Protein AF-A0A0F8VYV9-F1 (afdb_monomer_lite)

pLDDT: mean 81.42, std 19.38, range [35.19, 98.44]

Secondary structure (DSSP, 8-state):
---SSTT-EEEEEEEEEETTEEEEEEEEEEES--HHHHHHHHHHTTPPPS-EEE-GGGGSBPTTSSS-BHHHHHHHH-SS-EEEPP---HHHHHHHHHHHGGGEEE-GGGHHHHHHHHH--EEE-TTT--SSS--EEEEEP-STTHHHHHHHHHHHHHTTT-EETTEE-S-TT--------TTTS-TTTTT---

Foldseek 3Di:
DCDLDLFDKAKDWDWDDAPLAIEGDAIDMDGRDALLVVLVVVVVVVDDDQEAEDEQCQQPDDPPDPDDGNQNVNVVSDPHHYHYFDDDDPVLLVVLLVVCPVRYDYDPNCVLLVVLVVPWAFAWPPVPDDPVRTDTDPDTDDDPSPNSSSNSSSVSRCLQQDDHLNDRPHDPPDDDPPPPVCPPDDPCVVNPDD

Organism: NCBI:txid412755

Structure (mmCIF, N/CA/C/O backbone):
data_AF-A0A0F8VYV9-F1
#
_entry.id   AF-A0A0F8VYV9-F1
#
loop_
_atom_site.group_PDB
_atom_site.id
_atom_site.type_symbol
_atom_site.label_atom_id
_atom_site.label_alt_id
_atom_site.label_comp_id
_atom_site.label_asym_id
_atom_site.label_entity_id
_atom_site.label_seq_id
_atom_site.pdbx_PDB_ins_code
_atom_site.Cartn_x
_atom_site.Cartn_y
_atom_site.Cartn_z
_atom_site.occupancy
_atom_site.B_iso_or_equiv
_atom_site.auth_seq_id
_atom_site.auth_comp_id
_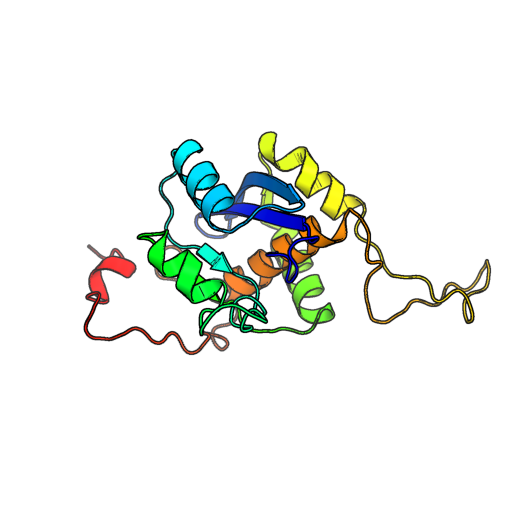atom_site.auth_asym_id
_atom_site.auth_atom_id
_atom_site.pdbx_PDB_model_num
ATOM 1 N N . ASP A 1 1 ? 1.125 4.429 -0.252 1.00 57.38 1 ASP A N 1
ATOM 2 C CA . ASP A 1 1 ? 2.248 5.147 -0.863 1.00 57.38 1 ASP A CA 1
ATOM 3 C C . ASP A 1 1 ? 1.913 6.621 -0.813 1.00 57.38 1 ASP A C 1
ATOM 5 O O . ASP A 1 1 ? 0.844 6.997 -1.278 1.00 57.38 1 ASP A O 1
ATOM 9 N N . LEU A 1 2 ? 2.726 7.412 -0.126 1.00 53.38 2 LEU A N 1
ATOM 10 C CA . LEU A 1 2 ? 2.548 8.856 -0.016 1.00 53.38 2 LEU A CA 1
ATOM 11 C C . LEU A 1 2 ? 3.598 9.447 -0.939 1.00 53.38 2 LEU A C 1
ATOM 13 O O . LEU A 1 2 ? 4.779 9.401 -0.622 1.00 53.38 2 LEU A O 1
ATOM 17 N N . GLY A 1 3 ? 3.170 9.995 -2.067 1.00 44.75 3 GLY A N 1
ATOM 18 C CA . GLY A 1 3 ? 4.083 10.640 -2.995 1.00 44.75 3 GLY A CA 1
ATOM 19 C C . GLY A 1 3 ? 4.988 11.672 -2.304 1.00 44.75 3 GLY A C 1
ATOM 20 O O . GLY A 1 3 ? 4.532 12.438 -1.451 1.00 44.75 3 GLY A O 1
ATOM 21 N N . ILE A 1 4 ? 6.274 11.714 -2.661 1.00 46.06 4 ILE A N 1
ATOM 22 C CA . ILE A 1 4 ? 7.289 12.566 -2.011 1.00 46.06 4 ILE A CA 1
ATOM 23 C C . ILE A 1 4 ? 7.124 14.036 -2.428 1.00 46.06 4 ILE A C 1
ATOM 25 O O . ILE A 1 4 ? 7.385 14.951 -1.637 1.00 46.06 4 ILE A O 1
ATOM 29 N N . ARG A 1 5 ? 6.638 14.300 -3.643 1.00 37.38 5 ARG A N 1
ATOM 30 C CA . ARG A 1 5 ? 6.534 15.630 -4.266 1.00 37.38 5 ARG A CA 1
ATOM 31 C C . ARG A 1 5 ? 5.085 16.098 -4.376 1.00 37.38 5 ARG A C 1
ATOM 33 O O . ARG A 1 5 ? 4.151 15.307 -4.317 1.00 37.38 5 ARG A O 1
ATOM 40 N N . ALA A 1 6 ? 4.895 17.405 -4.554 1.00 39.69 6 ALA A N 1
ATOM 41 C CA . ALA A 1 6 ? 3.579 18.009 -4.789 1.00 39.69 6 ALA A CA 1
ATOM 42 C C . ALA A 1 6 ? 2.937 17.576 -6.125 1.00 39.69 6 ALA A C 1
ATOM 44 O O . ALA A 1 6 ? 1.784 17.884 -6.371 1.00 39.69 6 ALA A O 1
ATOM 45 N N . SER A 1 7 ? 3.676 16.871 -6.987 1.00 46.16 7 SER A N 1
ATOM 46 C CA . SER A 1 7 ? 3.206 16.273 -8.242 1.00 46.16 7 SER A CA 1
ATOM 47 C C . SER A 1 7 ? 2.916 14.776 -8.139 1.00 46.16 7 SER A C 1
ATOM 49 O O . SER A 1 7 ? 2.533 14.166 -9.134 1.00 46.16 7 SER A O 1
ATOM 51 N N . ASP A 1 8 ? 3.171 14.164 -6.985 1.00 70.56 8 ASP A N 1
ATOM 52 C CA . ASP A 1 8 ? 3.161 12.713 -6.871 1.00 70.56 8 ASP A CA 1
ATOM 53 C C . ASP A 1 8 ? 1.767 12.209 -6.491 1.00 70.56 8 ASP A C 1
ATOM 55 O O . ASP A 1 8 ? 0.956 12.897 -5.862 1.00 70.56 8 ASP A O 1
ATOM 59 N N . THR A 1 9 ? 1.487 10.984 -6.917 1.00 83.31 9 THR A N 1
ATOM 60 C CA . THR A 1 9 ? 0.234 10.303 -6.614 1.00 83.31 9 THR A CA 1
ATOM 61 C C . THR A 1 9 ? 0.326 9.678 -5.226 1.00 83.31 9 THR A C 1
ATOM 63 O O . THR A 1 9 ? 1.367 9.158 -4.833 1.00 83.31 9 THR A O 1
ATOM 66 N N . THR A 1 10 ? -0.752 9.756 -4.454 1.00 89.94 10 THR A N 1
ATOM 67 C CA . THR A 1 10 ? -0.868 9.089 -3.156 1.00 89.94 10 THR A CA 1
ATOM 68 C C . THR A 1 10 ? -1.927 8.011 -3.248 1.00 89.94 10 THR A C 1
ATOM 70 O O . THR A 1 10 ? -3.074 8.309 -3.574 1.00 89.94 10 THR A O 1
ATOM 73 N N . ALA A 1 11 ? -1.547 6.783 -2.906 1.00 93.69 11 ALA A N 1
ATOM 74 C CA . ALA A 1 11 ? -2.425 5.622 -2.869 1.00 93.69 11 ALA A CA 1
ATOM 75 C C . ALA A 1 11 ? -2.594 5.114 -1.429 1.00 93.69 11 ALA A C 1
ATOM 77 O O . ALA A 1 11 ? -1.614 4.889 -0.706 1.00 93.69 11 ALA A O 1
ATOM 78 N N . ILE A 1 12 ? -3.846 4.912 -1.023 1.00 96.38 12 ILE A N 1
ATOM 79 C CA . ILE A 1 12 ? -4.268 4.502 0.317 1.00 96.38 12 ILE A CA 1
ATOM 80 C C . ILE A 1 12 ? -5.128 3.245 0.196 1.00 96.38 12 ILE A C 1
ATOM 82 O O . ILE A 1 12 ? -6.181 3.249 -0.441 1.00 96.38 12 ILE A O 1
ATOM 86 N N . TRP A 1 13 ? -4.691 2.182 0.867 1.00 98.00 13 TRP A N 1
ATOM 87 C CA . TRP A 1 13 ? -5.470 0.966 1.066 1.00 98.00 13 TRP A CA 1
ATOM 88 C C . TRP A 1 13 ? -6.103 0.969 2.452 1.00 98.00 13 TRP A C 1
ATOM 90 O O . TRP A 1 13 ? -5.435 1.261 3.444 1.00 98.00 13 TRP A O 1
ATOM 100 N N . PHE A 1 14 ? -7.378 0.602 2.521 1.00 97.94 14 PHE A N 1
ATOM 101 C CA . PHE A 1 14 ? -8.113 0.457 3.771 1.00 97.94 14 PHE A CA 1
ATOM 102 C C . PHE A 1 14 ? -8.207 -1.026 4.099 1.00 97.94 14 PHE A C 1
ATOM 104 O O . PHE A 1 14 ? -8.730 -1.804 3.300 1.00 97.94 14 PHE A O 1
ATOM 111 N N . VAL A 1 15 ? -7.672 -1.423 5.250 1.00 96.62 15 VAL A N 1
ATOM 112 C CA . VAL A 1 15 ? -7.422 -2.833 5.560 1.00 96.62 15 VAL A CA 1
ATOM 113 C C . VAL A 1 15 ? -7.950 -3.180 6.942 1.00 96.62 15 VAL A C 1
ATOM 115 O O . VAL A 1 15 ? -7.762 -2.422 7.890 1.00 96.62 15 VAL A O 1
ATOM 118 N N . GLN A 1 16 ? -8.570 -4.350 7.057 1.00 94.38 16 GLN A N 1
ATOM 119 C CA . GLN A 1 16 ? -8.893 -4.994 8.324 1.00 94.38 16 GLN A CA 1
ATOM 120 C C . GLN A 1 16 ? -8.143 -6.321 8.424 1.00 94.38 16 GLN A C 1
ATOM 122 O O . GLN A 1 16 ? -8.185 -7.140 7.504 1.00 94.38 16 GLN A O 1
ATOM 127 N N . PHE A 1 17 ? -7.482 -6.543 9.556 1.00 91.94 17 PHE A N 1
ATOM 128 C CA . PHE A 1 17 ? -6.841 -7.812 9.883 1.00 91.94 17 PHE A CA 1
ATOM 129 C C . PHE A 1 17 ? -7.754 -8.592 10.833 1.00 91.94 17 PHE A C 1
ATOM 131 O O . PHE A 1 17 ? -8.094 -8.095 11.905 1.00 91.94 17 PHE A O 1
ATOM 138 N N . ILE A 1 18 ? -8.202 -9.782 10.424 1.00 89.12 18 ILE A N 1
ATOM 139 C CA . ILE A 1 18 ? -9.184 -10.591 11.165 1.00 89.12 18 ILE A CA 1
ATOM 140 C C . ILE A 1 18 ? -8.685 -12.033 11.236 1.00 89.12 18 ILE A C 1
ATOM 142 O O . ILE A 1 18 ? -8.756 -12.776 10.252 1.00 89.12 18 ILE A O 1
ATOM 146 N N . GLY A 1 19 ? -8.165 -12.440 12.397 1.00 85.38 19 GLY A N 1
ATOM 147 C CA . GLY A 1 19 ? -7.377 -13.671 12.500 1.00 85.38 19 GLY A CA 1
ATOM 148 C C . GLY A 1 19 ? -6.273 -13.672 11.435 1.00 85.38 19 GLY A C 1
ATOM 149 O O . GLY A 1 19 ? -5.579 -12.678 11.259 1.00 85.38 19 GLY A O 1
ATOM 150 N N . HIS A 1 20 ? -6.170 -14.745 10.650 1.00 83.25 20 HIS A N 1
ATOM 151 C CA . HIS A 1 20 ? -5.223 -14.824 9.527 1.00 83.25 20 HIS A CA 1
ATOM 152 C C . HIS A 1 20 ? -5.709 -14.174 8.216 1.00 83.25 20 HIS A C 1
ATOM 154 O O . HIS A 1 20 ? -5.001 -14.229 7.209 1.00 83.25 20 HIS A O 1
ATOM 160 N N . GLY A 1 21 ? -6.925 -13.622 8.187 1.00 90.19 21 GLY A N 1
ATOM 161 C CA . GLY A 1 21 ? -7.517 -13.002 7.003 1.00 90.19 21 GLY A CA 1
ATOM 162 C C . GLY A 1 21 ? -7.176 -11.518 6.883 1.00 90.19 21 GLY A C 1
ATOM 163 O O . GLY A 1 21 ? -7.144 -10.793 7.878 1.00 90.19 21 GLY A O 1
ATOM 164 N N . ILE A 1 22 ? -6.972 -11.058 5.647 1.00 94.81 22 ILE A N 1
A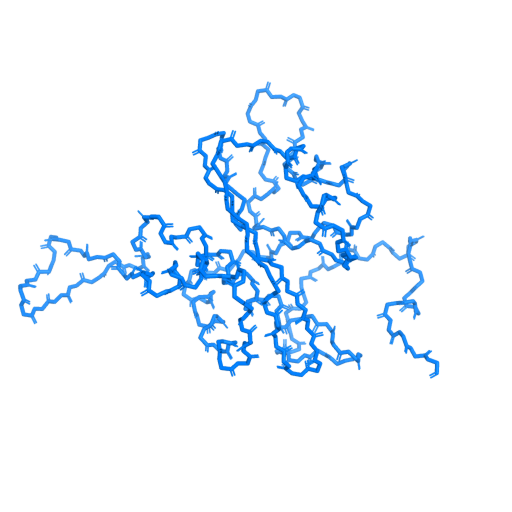TOM 165 C CA . ILE A 1 22 ? -6.712 -9.650 5.326 1.00 94.81 22 ILE A CA 1
ATOM 166 C C . ILE A 1 22 ? -7.857 -9.157 4.447 1.00 94.81 22 ILE A C 1
ATOM 168 O O . ILE A 1 22 ? -8.022 -9.604 3.316 1.00 94.81 22 ILE A O 1
ATOM 172 N N . HIS A 1 23 ? -8.693 -8.266 4.958 1.00 96.81 23 HIS A N 1
ATOM 173 C CA . HIS A 1 23 ? -9.834 -7.736 4.217 1.00 96.81 23 HIS A CA 1
ATOM 174 C C . HIS A 1 23 ? -9.498 -6.333 3.713 1.00 96.81 23 HIS A C 1
ATOM 176 O O . HIS A 1 23 ? -9.262 -5.424 4.507 1.00 96.81 23 HIS A O 1
ATOM 182 N N . LEU A 1 24 ? -9.468 -6.158 2.394 1.00 98.06 24 LEU A N 1
ATOM 183 C CA . LEU A 1 24 ? -9.246 -4.879 1.733 1.00 98.06 24 LEU A CA 1
ATOM 184 C C . LEU A 1 24 ? -10.619 -4.250 1.505 1.00 98.06 24 LEU A C 1
ATOM 186 O O . LEU A 1 24 ? -11.382 -4.694 0.648 1.00 98.06 24 LEU A O 1
ATOM 190 N N . VAL A 1 25 ? -10.939 -3.254 2.323 1.00 98.19 25 VAL A N 1
ATOM 191 C CA . VAL A 1 25 ? -12.280 -2.667 2.441 1.00 98.19 25 VAL A CA 1
ATOM 192 C C . VAL A 1 25 ? -12.515 -1.579 1.399 1.00 98.19 25 VAL A C 1
ATOM 194 O O . VAL A 1 25 ? -13.633 -1.386 0.929 1.00 98.19 25 VAL A O 1
ATOM 197 N N . ASP A 1 26 ? -11.470 -0.830 1.061 1.00 98.38 26 ASP A N 1
ATOM 198 C CA . ASP A 1 26 ? -11.567 0.340 0.194 1.00 98.38 26 ASP A CA 1
ATOM 199 C C . ASP A 1 26 ? -10.184 0.671 -0.388 1.00 98.38 26 ASP A C 1
ATOM 201 O O . ASP A 1 26 ? -9.146 0.219 0.117 1.00 98.38 26 ASP A O 1
ATOM 205 N N . TYR A 1 27 ? -10.174 1.462 -1.454 1.00 98.06 27 TYR A N 1
ATOM 206 C CA . TYR A 1 27 ? -8.971 1.981 -2.093 1.00 98.06 27 TYR A CA 1
ATOM 207 C C . TYR A 1 27 ? -9.212 3.429 -2.502 1.00 98.06 27 TYR A C 1
ATOM 209 O O . TYR A 1 27 ? -10.238 3.761 -3.096 1.00 98.06 27 TYR A O 1
ATOM 217 N N . TYR A 1 28 ? -8.248 4.291 -2.207 1.00 97.00 28 TYR A N 1
ATOM 218 C CA . TYR A 1 28 ? -8.277 5.678 -2.637 1.00 97.00 28 TYR A CA 1
ATOM 219 C C . TYR A 1 28 ? -6.939 6.068 -3.242 1.00 97.00 28 TYR A C 1
ATOM 221 O O . TYR A 1 28 ? -5.893 5.817 -2.651 1.00 97.00 28 TYR A O 1
ATOM 229 N N . GLU A 1 29 ? -6.983 6.734 -4.387 1.00 94.19 29 GLU A N 1
ATOM 230 C CA . GLU A 1 29 ? -5.804 7.274 -5.041 1.00 94.19 29 GLU A CA 1
ATOM 231 C C . GLU A 1 29 ? -6.122 8.646 -5.618 1.00 94.19 29 GLU A C 1
ATOM 233 O O . GLU A 1 29 ? -7.181 8.839 -6.221 1.00 94.19 29 GLU A O 1
ATOM 238 N N . ASN A 1 30 ? -5.222 9.602 -5.405 1.00 92.50 30 ASN A N 1
ATOM 239 C CA . ASN A 1 30 ? -5.316 10.914 -6.032 1.00 92.50 30 ASN A CA 1
ATOM 240 C C . ASN A 1 30 ? -3.929 11.532 -6.230 1.00 92.50 30 ASN A C 1
ATOM 242 O O . ASN A 1 30 ? -2.963 11.151 -5.567 1.00 92.50 30 ASN A O 1
ATOM 246 N N . TYR A 1 31 ? -3.839 12.490 -7.146 1.00 89.94 31 TYR A N 1
ATOM 247 C CA . TYR A 1 31 ? -2.603 13.179 -7.506 1.00 89.94 31 TYR A CA 1
ATOM 248 C C . TYR A 1 31 ? -2.638 14.634 -7.031 1.00 89.94 31 TYR A C 1
ATOM 250 O O . TYR A 1 31 ? -3.683 15.277 -7.058 1.00 89.94 31 TYR A O 1
ATOM 258 N N . GLY A 1 32 ? -1.481 15.160 -6.625 1.00 84.19 32 GLY A N 1
ATOM 259 C CA . GLY A 1 32 ? -1.288 16.602 -6.450 1.00 84.19 32 GLY A CA 1
ATOM 260 C C . GLY A 1 32 ? -1.832 17.205 -5.153 1.00 84.19 32 GLY A C 1
ATOM 261 O O . GLY A 1 32 ? -1.653 18.395 -4.906 1.00 84.19 32 GLY A O 1
ATOM 262 N N . GLU A 1 33 ? -2.462 16.393 -4.308 1.00 87.69 33 GLU A N 1
ATOM 263 C CA . GLU A 1 33 ? -3.101 16.859 -3.078 1.00 87.69 33 GLU A CA 1
ATOM 264 C C . GLU A 1 33 ? -2.166 16.839 -1.858 1.00 87.69 33 GLU A C 1
ATOM 266 O O . GLU A 1 33 ? -1.252 16.016 -1.741 1.00 87.69 33 GLU A O 1
ATOM 271 N N . GLY A 1 34 ? -2.425 17.743 -0.909 1.00 85.25 34 GLY A N 1
ATOM 272 C CA . GLY A 1 34 ? -1.715 17.828 0.373 1.00 85.25 34 GLY A CA 1
ATOM 273 C C . GLY A 1 34 ? -2.306 16.939 1.479 1.00 85.25 34 GLY A C 1
ATOM 274 O O . GLY A 1 34 ? -3.403 16.402 1.360 1.00 85.25 34 GLY A O 1
ATOM 275 N N . MET A 1 35 ? -1.613 16.828 2.620 1.00 86.19 35 MET A N 1
ATOM 276 C CA . MET A 1 35 ? -2.052 15.985 3.755 1.00 86.19 35 MET A CA 1
ATOM 277 C C . MET A 1 35 ? -3.426 16.371 4.328 1.00 86.19 35 MET A C 1
ATOM 279 O O . MET A 1 35 ? -4.173 15.496 4.762 1.00 86.19 35 MET A O 1
ATOM 283 N N . ALA A 1 36 ? -3.791 17.658 4.293 1.00 88.69 36 ALA A N 1
ATOM 284 C CA . ALA A 1 36 ? -5.099 18.131 4.754 1.00 88.69 36 ALA A CA 1
ATOM 285 C C . ALA A 1 36 ? -6.261 17.534 3.940 1.00 88.69 36 ALA A C 1
ATOM 287 O O . ALA A 1 36 ? -7.268 17.132 4.522 1.00 88.69 36 ALA A O 1
ATOM 288 N N . HIS A 1 37 ? -6.091 17.407 2.619 1.00 92.00 37 HIS A N 1
ATOM 289 C CA . HIS A 1 37 ? -7.063 16.751 1.742 1.00 92.00 37 HIS A CA 1
ATOM 290 C C . HIS A 1 37 ? -7.257 15.285 2.134 1.00 92.00 37 HIS A C 1
ATOM 292 O O . HIS A 1 37 ? -8.385 14.847 2.353 1.00 92.00 37 HIS A O 1
ATOM 298 N N . TYR A 1 38 ? -6.163 14.532 2.298 1.00 91.69 38 TYR A N 1
ATOM 299 C CA . TYR A 1 38 ? -6.259 13.120 2.675 1.00 91.69 38 TYR A CA 1
ATOM 300 C C . TYR A 1 38 ? -6.857 12.936 4.075 1.00 91.69 38 TYR A C 1
ATOM 302 O O . TYR A 1 38 ? -7.661 12.027 4.258 1.00 91.69 38 TYR A O 1
ATOM 310 N N . SER A 1 39 ? -6.542 13.806 5.044 1.00 92.50 39 SER A N 1
ATOM 311 C CA . SER A 1 39 ? -7.181 13.767 6.369 1.00 92.50 39 SER A CA 1
ATOM 312 C C . SER A 1 39 ? -8.694 14.011 6.276 1.00 92.50 39 SER A C 1
ATOM 314 O O . SER A 1 39 ? -9.482 13.215 6.786 1.00 92.50 39 SER A O 1
ATOM 316 N N . ALA A 1 40 ? -9.123 15.038 5.534 1.00 94.56 40 ALA A N 1
ATOM 317 C CA . ALA A 1 40 ? -10.541 15.314 5.313 1.00 94.56 40 ALA A CA 1
ATOM 318 C C . ALA A 1 40 ? -11.261 14.151 4.607 1.00 94.56 40 ALA A C 1
ATOM 320 O O . ALA A 1 40 ? -12.355 13.767 5.020 1.00 94.56 40 ALA A O 1
ATOM 321 N N . MET A 1 41 ? -10.639 13.551 3.587 1.00 95.69 41 MET A N 1
ATOM 322 C CA . MET A 1 41 ? -11.173 12.377 2.890 1.00 95.69 41 MET A CA 1
ATOM 323 C C . MET A 1 41 ? -11.334 11.184 3.839 1.00 95.69 41 MET A C 1
ATOM 325 O O . MET A 1 41 ? -12.387 10.549 3.854 1.00 95.69 41 MET A O 1
ATOM 329 N N . LEU A 1 42 ? -10.331 10.907 4.677 1.00 95.06 42 LEU A N 1
ATOM 330 C CA . LEU A 1 42 ? -10.395 9.818 5.653 1.00 95.06 42 LEU A CA 1
ATOM 331 C C . LEU A 1 42 ? -11.524 10.032 6.674 1.00 95.06 42 LEU A C 1
ATOM 333 O O . LEU A 1 42 ? -12.211 9.066 7.011 1.00 95.06 42 LEU A O 1
ATOM 337 N N . ASN A 1 43 ? -11.767 11.273 7.104 1.00 94.75 43 ASN A N 1
ATOM 338 C CA . ASN A 1 43 ? -12.897 11.614 7.975 1.00 94.75 43 ASN A CA 1
ATOM 339 C C . ASN A 1 43 ? -14.246 11.397 7.271 1.00 94.75 43 ASN A C 1
ATOM 341 O O . ASN A 1 43 ? -15.169 10.835 7.857 1.00 94.75 43 ASN A O 1
ATOM 345 N N . GLN A 1 44 ? -14.359 11.779 5.995 1.00 96.75 44 GLN A N 1
ATOM 346 C CA . GLN A 1 44 ? -15.587 11.602 5.207 1.00 96.75 44 GLN A CA 1
ATOM 347 C C . GLN A 1 44 ? -15.964 10.132 4.984 1.00 96.75 44 GLN A C 1
ATOM 349 O O . GLN A 1 44 ? -17.143 9.827 4.821 1.00 96.75 44 GLN A O 1
ATOM 354 N N . LYS A 1 45 ? -14.992 9.211 4.985 1.00 94.88 45 LYS A N 1
ATOM 355 C CA . LYS A 1 45 ? -15.260 7.770 4.851 1.00 94.88 45 LYS A CA 1
ATOM 356 C C . LYS A 1 45 ? -16.027 7.186 6.045 1.00 94.88 45 LYS A C 1
ATOM 358 O O . LYS A 1 45 ? -16.673 6.156 5.879 1.00 94.88 45 LYS A O 1
ATOM 363 N N . GLY A 1 46 ? -15.963 7.816 7.222 1.00 92.50 46 GLY A N 1
ATOM 364 C CA . GLY A 1 46 ? -16.708 7.389 8.413 1.00 92.50 46 GLY A CA 1
ATOM 365 C C . GLY A 1 46 ? -16.252 6.058 9.023 1.00 92.50 46 GLY A C 1
ATOM 366 O O . GLY A 1 46 ? -16.998 5.455 9.790 1.00 92.50 46 GLY A O 1
ATOM 367 N N . TYR A 1 47 ? -15.053 5.576 8.682 1.00 95.81 47 TYR A N 1
ATOM 368 C CA . TYR A 1 47 ? -14.468 4.391 9.308 1.00 95.81 47 TYR A CA 1
ATOM 369 C C . TYR A 1 47 ? -13.812 4.744 10.648 1.00 95.81 47 TYR A C 1
ATOM 371 O O . TYR A 1 47 ? -13.269 5.835 10.815 1.00 95.81 47 TYR A O 1
ATOM 379 N N . THR A 1 48 ? -13.798 3.790 11.579 1.00 95.06 48 THR A N 1
ATOM 380 C CA . THR A 1 48 ? -12.948 3.852 12.774 1.00 95.06 48 THR A CA 1
ATOM 381 C C . THR A 1 48 ? -11.575 3.289 12.429 1.00 95.06 48 THR A C 1
ATOM 383 O O . THR A 1 48 ? -11.464 2.128 12.028 1.00 95.06 48 THR A O 1
ATOM 386 N N . TYR A 1 49 ? -10.532 4.105 12.560 1.00 94.56 49 TYR A N 1
ATOM 387 C CA . TYR A 1 49 ? -9.164 3.706 12.241 1.00 94.56 49 TYR A CA 1
ATOM 388 C C . TYR A 1 49 ? -8.418 3.287 13.508 1.00 94.56 49 TYR A C 1
ATOM 390 O O . TYR A 1 49 ? -8.527 3.940 14.538 1.00 94.56 49 TYR A O 1
ATOM 398 N N . GLY A 1 50 ? -7.649 2.199 13.423 1.00 91.31 50 GLY A N 1
ATOM 399 C CA . GLY A 1 50 ? -6.736 1.798 14.499 1.00 91.31 50 GLY A CA 1
ATOM 400 C C . GLY A 1 50 ? -5.371 2.481 14.398 1.00 91.31 50 GLY A C 1
ATOM 401 O O . GLY A 1 50 ? -4.807 2.887 15.404 1.00 91.31 50 GLY A O 1
ATOM 402 N N . ALA A 1 5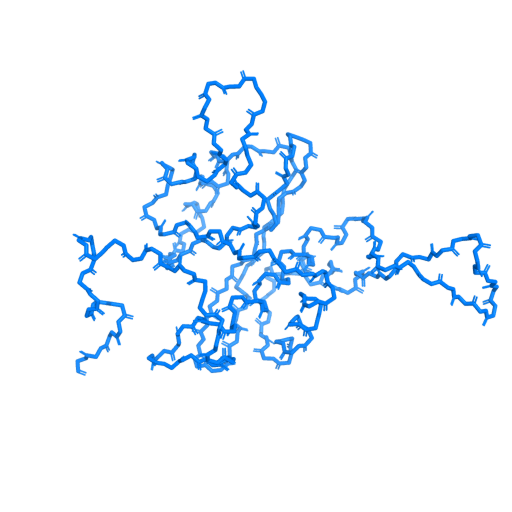1 ? -4.839 2.616 13.180 1.00 91.50 51 ALA A N 1
ATOM 403 C CA . ALA A 1 51 ? -3.575 3.290 12.894 1.00 91.50 51 ALA A CA 1
ATOM 404 C C . ALA A 1 51 ? -3.462 3.636 11.399 1.00 91.50 51 ALA A C 1
ATOM 406 O O . ALA A 1 51 ? -4.146 3.054 10.550 1.00 91.50 51 ALA A O 1
ATOM 407 N N . HIS A 1 52 ? -2.538 4.536 11.071 1.00 92.81 52 HIS A N 1
ATOM 408 C CA . HIS A 1 52 ? -2.116 4.860 9.714 1.00 92.81 52 HIS A CA 1
ATOM 409 C C . HIS A 1 52 ? -0.669 4.433 9.495 1.00 92.81 52 HIS A C 1
ATOM 411 O O . HIS A 1 52 ? 0.253 5.033 10.045 1.00 92.81 52 HIS A O 1
ATOM 417 N N . TYR A 1 53 ? -0.472 3.423 8.650 1.00 92.19 53 TYR A N 1
ATOM 418 C CA . TYR A 1 53 ? 0.853 2.986 8.225 1.00 92.19 53 TYR A CA 1
ATOM 419 C C . TYR A 1 53 ? 1.301 3.794 7.007 1.00 92.19 53 TYR A C 1
ATOM 421 O O . TYR A 1 53 ? 0.670 3.764 5.948 1.00 92.19 53 TYR A O 1
ATOM 429 N N . LEU A 1 54 ? 2.380 4.548 7.179 1.00 90.50 54 LEU A N 1
ATOM 430 C CA . LEU A 1 54 ? 2.886 5.524 6.219 1.00 90.50 54 LEU A CA 1
ATOM 431 C C . LEU A 1 54 ? 4.175 4.979 5.584 1.00 90.50 54 LEU A C 1
ATOM 433 O O . LEU A 1 54 ? 4.908 4.238 6.237 1.00 90.50 54 LEU A O 1
ATOM 437 N N . PRO A 1 55 ? 4.482 5.299 4.320 1.00 87.62 55 PRO A N 1
ATOM 438 C CA . PRO A 1 55 ? 5.698 4.820 3.681 1.00 87.62 55 PRO A CA 1
ATOM 439 C C . PRO A 1 55 ? 6.956 5.411 4.353 1.00 87.62 55 PRO A C 1
ATOM 441 O O . PRO A 1 55 ? 6.880 6.458 5.004 1.00 87.62 55 PRO A O 1
ATOM 444 N N . PRO A 1 56 ? 8.133 4.786 4.182 1.00 80.31 56 PRO A N 1
ATOM 445 C CA . PRO A 1 56 ? 9.346 5.159 4.919 1.00 80.31 56 PRO A CA 1
ATOM 446 C C . PRO A 1 56 ? 9.860 6.582 4.644 1.00 80.31 56 PRO A C 1
ATOM 448 O O . PRO A 1 56 ? 10.613 7.154 5.429 1.00 80.31 56 PRO A O 1
ATOM 451 N N . ASP A 1 57 ? 9.523 7.153 3.494 1.00 78.38 57 ASP A N 1
ATOM 452 C CA . ASP A 1 57 ? 9.934 8.484 3.044 1.00 78.38 57 ASP A CA 1
ATOM 453 C C . ASP A 1 57 ? 9.106 9.626 3.657 1.00 78.38 57 ASP A C 1
ATOM 455 O O . ASP A 1 57 ? 9.514 10.784 3.544 1.00 78.38 57 ASP A O 1
ATOM 459 N N . VAL A 1 58 ? 8.023 9.325 4.385 1.00 74.75 58 VAL A N 1
ATOM 460 C CA . VAL A 1 58 ? 7.157 10.318 5.049 1.00 74.75 58 VAL A CA 1
ATOM 461 C C . VAL A 1 58 ? 7.910 11.216 6.044 1.00 74.75 58 VAL A C 1
ATOM 463 O O . VAL A 1 58 ? 7.535 12.366 6.281 1.00 74.75 58 VAL A O 1
ATOM 466 N N . SER A 1 59 ? 9.012 10.706 6.595 1.00 69.38 59 SER A N 1
ATOM 467 C CA . SER A 1 59 ? 9.880 11.414 7.539 1.00 69.38 59 SER A CA 1
ATOM 468 C C . SER A 1 59 ? 10.865 12.374 6.855 1.00 69.38 59 SER A C 1
ATOM 470 O O . SER A 1 59 ? 11.585 13.110 7.535 1.00 69.38 59 SER A O 1
ATOM 472 N N . THR A 1 60 ? 10.904 12.403 5.517 1.00 71.12 60 THR A N 1
ATOM 473 C CA . THR A 1 60 ? 11.763 13.310 4.744 1.00 71.12 60 THR A CA 1
ATOM 474 C C . THR A 1 60 ? 11.266 14.749 4.887 1.00 71.12 60 THR A C 1
ATOM 476 O O . THR A 1 60 ? 10.087 15.041 4.683 1.00 71.12 60 THR A O 1
ATOM 479 N N . ARG A 1 61 ? 12.169 15.669 5.246 1.00 64.88 61 ARG A N 1
ATOM 480 C CA . ARG A 1 61 ? 11.838 17.092 5.407 1.00 64.88 61 ARG A CA 1
ATOM 481 C C . ARG A 1 61 ? 11.440 17.714 4.068 1.00 64.88 61 ARG A C 1
ATOM 483 O O . ARG A 1 61 ? 12.105 17.484 3.057 1.00 64.88 61 ARG A O 1
ATOM 490 N N . MET A 1 62 ? 10.391 18.534 4.075 1.00 62.50 62 MET A N 1
ATOM 491 C CA . MET A 1 62 ? 10.004 19.321 2.904 1.00 62.50 62 MET A CA 1
ATOM 492 C C . MET A 1 62 ? 11.003 20.464 2.677 1.00 62.50 62 MET A C 1
ATOM 494 O O . MET A 1 62 ? 11.451 21.105 3.626 1.00 62.50 62 MET A O 1
ATOM 498 N N . GLN A 1 63 ? 11.361 20.735 1.420 1.00 55.25 63 GLN A N 1
ATOM 499 C CA . GLN A 1 63 ? 12.185 21.898 1.082 1.00 55.25 63 GLN A CA 1
ATOM 500 C C . GLN A 1 63 ? 11.333 23.178 1.127 1.00 55.25 63 GLN A C 1
ATOM 502 O O . GLN A 1 63 ? 10.283 23.233 0.494 1.00 55.25 63 GLN A O 1
ATOM 507 N N . GLY A 1 64 ? 11.799 24.211 1.838 1.00 55.16 64 GLY A N 1
ATOM 508 C CA . GLY A 1 64 ? 11.245 25.573 1.763 1.00 55.16 64 GLY A CA 1
ATOM 509 C C . GLY A 1 64 ? 10.133 25.941 2.756 1.00 55.16 64 GLY A C 1
ATOM 510 O O . GLY A 1 64 ? 9.717 27.094 2.767 1.00 55.16 64 GLY A O 1
ATOM 511 N N . VAL A 1 65 ? 9.684 25.022 3.613 1.00 54.50 65 VAL A N 1
ATOM 512 C CA . VAL A 1 65 ? 8.801 25.323 4.757 1.00 54.50 65 VAL A CA 1
ATOM 513 C C . VAL A 1 65 ? 9.611 25.100 6.029 1.00 54.50 65 VAL A C 1
ATOM 515 O O . VAL A 1 65 ? 10.342 24.112 6.107 1.00 54.50 65 VAL A O 1
ATOM 518 N N . GLU A 1 66 ? 9.527 26.006 7.006 1.00 45.69 66 GLU A N 1
ATOM 519 C CA . GLU A 1 66 ? 10.190 25.852 8.305 1.00 45.69 66 GLU A CA 1
ATOM 520 C C . GLU A 1 66 ? 9.804 24.505 8.952 1.00 45.69 66 GLU A C 1
ATOM 522 O O . GLU A 1 66 ? 8.752 24.343 9.559 1.00 45.69 66 GLU A O 1
ATOM 527 N N . ILE A 1 67 ? 10.689 23.519 8.789 1.00 55.16 67 ILE A N 1
ATOM 528 C CA . ILE A 1 67 ? 10.938 22.417 9.720 1.00 55.16 67 ILE A CA 1
ATOM 529 C C . ILE A 1 67 ? 9.689 21.564 10.046 1.00 55.16 67 ILE A C 1
ATOM 531 O O . ILE A 1 67 ? 9.352 21.354 11.206 1.00 55.16 67 ILE A O 1
ATOM 535 N N . SER A 1 68 ? 9.005 21.012 9.040 1.00 61.81 68 SER A N 1
ATOM 536 C CA . SER A 1 68 ? 8.099 19.867 9.262 1.00 61.81 68 SER A CA 1
ATOM 537 C C . SER A 1 68 ? 8.210 18.835 8.139 1.00 61.81 68 SER A C 1
ATOM 539 O O . SER A 1 68 ? 8.369 19.177 6.962 1.00 61.81 68 SER A O 1
ATOM 541 N N . ASN A 1 69 ? 8.206 17.552 8.503 1.00 75.94 69 ASN A N 1
ATOM 542 C CA . ASN A 1 69 ? 8.056 16.458 7.541 1.00 75.94 69 ASN A CA 1
ATOM 543 C C . ASN A 1 69 ? 6.564 16.079 7.405 1.00 75.94 69 ASN A C 1
ATOM 545 O O . ASN A 1 69 ? 5.706 16.573 8.143 1.00 75.94 69 ASN A O 1
ATOM 549 N N . ARG A 1 70 ? 6.223 15.214 6.439 1.00 80.19 70 ARG A N 1
ATOM 550 C CA . ARG A 1 70 ? 4.825 14.793 6.207 1.00 80.19 70 ARG A CA 1
ATOM 551 C C . ARG A 1 70 ? 4.239 14.064 7.421 1.00 80.19 70 ARG A C 1
ATOM 553 O O . ARG A 1 70 ? 3.035 14.154 7.651 1.00 80.19 70 ARG A O 1
ATOM 560 N N . LEU A 1 71 ? 5.081 13.387 8.202 1.00 84.25 71 LEU A N 1
ATOM 561 C CA . LEU A 1 71 ? 4.681 12.673 9.412 1.00 84.25 71 LEU A CA 1
ATOM 562 C C . LEU A 1 71 ? 4.191 13.636 10.496 1.00 84.25 71 LEU A C 1
ATOM 564 O O . LEU A 1 71 ? 3.127 13.404 11.061 1.00 84.25 71 LEU A O 1
ATOM 568 N N . ASP A 1 72 ? 4.914 14.728 10.745 1.00 86.62 72 ASP A N 1
ATOM 569 C CA . ASP A 1 72 ? 4.539 15.742 11.738 1.00 86.62 72 ASP A CA 1
ATOM 570 C C . ASP A 1 72 ? 3.196 16.386 11.384 1.00 86.62 72 ASP A C 1
ATOM 572 O O . ASP A 1 72 ? 2.342 16.589 12.245 1.00 86.62 72 ASP A O 1
ATOM 576 N N . VAL A 1 73 ? 2.983 16.669 10.096 1.00 87.56 73 VAL A N 1
ATOM 577 C CA . VAL A 1 73 ? 1.708 17.201 9.600 1.00 87.56 73 VAL A CA 1
ATOM 578 C C . VAL A 1 73 ? 0.587 16.183 9.798 1.00 87.56 73 VAL A C 1
ATOM 580 O O . VAL A 1 73 ? -0.476 16.545 10.293 1.00 87.56 73 VAL A O 1
ATOM 583 N N . MET A 1 74 ? 0.816 14.911 9.460 1.00 87.31 74 MET A N 1
ATOM 584 C CA . MET A 1 74 ? -0.197 13.868 9.624 1.00 87.31 74 MET A CA 1
ATOM 585 C C . MET A 1 74 ? -0.560 13.655 11.100 1.00 87.31 74 MET A C 1
ATOM 587 O O . MET A 1 74 ? -1.741 13.604 11.425 1.00 87.31 74 MET A O 1
ATOM 591 N N . ARG A 1 75 ? 0.432 13.646 12.000 1.00 90.12 75 ARG A N 1
ATOM 592 C CA . ARG A 1 75 ? 0.237 13.550 13.458 1.00 90.12 75 ARG A CA 1
ATOM 593 C C . ARG A 1 75 ? -0.549 14.720 14.049 1.00 90.12 75 ARG A C 1
ATOM 595 O O . ARG A 1 75 ? -1.234 14.542 15.040 1.00 90.12 75 ARG A O 1
ATOM 602 N N . ARG A 1 76 ? -0.477 15.914 13.451 1.00 92.00 76 ARG A N 1
ATOM 603 C CA . ARG A 1 76 ? -1.306 17.065 13.862 1.00 92.00 76 ARG A CA 1
ATOM 604 C C . ARG A 1 76 ? -2.739 16.987 13.344 1.00 92.00 76 ARG A C 1
ATOM 606 O O . ARG A 1 76 ? -3.625 17.617 13.906 1.00 92.00 76 ARG A O 1
ATOM 613 N N . LEU A 1 77 ? -2.951 16.287 12.231 1.00 91.62 77 LEU A N 1
ATOM 614 C CA . LEU A 1 77 ? -4.243 16.201 11.553 1.00 91.62 77 LEU A CA 1
ATOM 615 C C . LEU A 1 77 ? -5.062 14.976 11.962 1.00 91.62 77 LEU A C 1
ATOM 617 O O . LEU A 1 77 ? -6.227 14.901 11.571 1.00 91.62 77 LEU A O 1
ATOM 621 N N . ARG A 1 78 ? -4.457 14.020 12.673 1.00 91.25 78 ARG A N 1
ATOM 622 C CA . ARG A 1 78 ? -5.038 12.730 13.049 1.00 91.25 78 ARG A CA 1
ATOM 623 C C . ARG A 1 78 ? -4.886 12.482 14.535 1.00 91.25 78 ARG A C 1
ATOM 625 O O . ARG A 1 78 ? -3.849 12.796 15.104 1.00 91.25 78 ARG A O 1
ATOM 632 N N . ASN A 1 79 ? -5.905 11.862 15.117 1.00 92.62 79 ASN A N 1
ATOM 633 C CA . ASN A 1 79 ? -5.858 11.411 16.506 1.00 92.62 79 ASN A CA 1
ATOM 634 C C . ASN A 1 79 ? -5.273 9.997 16.605 1.00 92.62 79 ASN A C 1
ATOM 636 O O . ASN A 1 79 ? -4.776 9.597 17.650 1.00 92.62 79 ASN A O 1
ATOM 640 N N . GLU A 1 80 ? -5.344 9.229 15.519 1.00 93.50 80 GLU A N 1
ATOM 641 C CA . GLU A 1 80 ? -4.866 7.858 15.467 1.00 93.50 80 GLU A CA 1
ATOM 642 C C . GLU A 1 80 ? -3.345 7.786 15.254 1.00 93.50 80 GLU A C 1
ATOM 644 O O . GLU A 1 80 ? -2.767 8.647 14.574 1.00 93.50 80 GLU A O 1
ATOM 649 N N . PRO A 1 81 ? -2.685 6.720 15.750 1.00 91.38 81 PRO A N 1
ATOM 650 C CA . PRO A 1 81 ? -1.261 6.504 15.542 1.00 91.38 81 PRO A CA 1
ATOM 651 C C . PRO A 1 81 ? -0.858 6.591 14.067 1.00 91.38 81 PRO A C 1
ATOM 653 O O . PRO A 1 81 ? -1.379 5.878 13.211 1.00 91.38 81 PRO A O 1
ATOM 656 N N . CYS A 1 82 ? 0.118 7.447 13.776 1.00 89.06 82 CYS A N 1
ATOM 657 C CA . CYS A 1 82 ? 0.731 7.590 12.458 1.00 89.06 82 CYS A CA 1
ATOM 658 C C . CYS A 1 82 ? 2.130 6.968 12.488 1.00 89.06 82 CYS A C 1
ATOM 660 O O . CYS A 1 82 ? 3.053 7.531 13.088 1.00 89.06 82 CYS A O 1
ATOM 662 N N . ILE A 1 83 ? 2.269 5.801 11.859 1.00 88.25 83 ILE A N 1
ATOM 663 C CA . ILE A 1 83 ? 3.412 4.897 12.007 1.00 88.25 83 ILE A CA 1
ATOM 664 C C . ILE A 1 83 ? 4.154 4.797 10.668 1.00 88.25 83 ILE A C 1
ATOM 666 O O . ILE A 1 83 ? 3.628 4.207 9.721 1.00 88.25 83 ILE A O 1
ATOM 670 N N . PRO A 1 84 ? 5.374 5.344 10.553 1.00 88.06 84 PRO A N 1
ATOM 671 C CA . PRO A 1 84 ? 6.239 5.069 9.414 1.00 88.06 84 PRO A CA 1
ATOM 672 C C . PRO A 1 84 ? 6.609 3.585 9.377 1.00 88.06 84 PRO A C 1
ATOM 674 O O . PRO A 1 84 ? 7.111 3.036 10.355 1.00 88.06 84 PRO A O 1
ATOM 677 N N . VAL A 1 85 ? 6.373 2.937 8.242 1.00 86.56 85 VAL A N 1
ATOM 678 C CA . VAL A 1 85 ? 6.836 1.573 7.981 1.00 86.56 85 VAL A CA 1
ATOM 679 C C . VAL A 1 85 ? 8.338 1.612 7.709 1.00 86.56 85 VAL A C 1
ATOM 681 O O . VAL A 1 85 ? 8.835 2.528 7.049 1.00 86.56 85 VAL A O 1
ATOM 684 N N . GLU A 1 86 ? 9.070 0.615 8.202 1.00 82.56 86 GLU A N 1
ATOM 685 C CA . GLU A 1 86 ? 10.505 0.496 7.954 1.00 82.56 86 GLU A CA 1
ATOM 686 C C . GLU A 1 86 ? 10.808 0.363 6.451 1.00 82.56 86 GLU A C 1
ATOM 688 O O . GLU A 1 86 ? 10.043 -0.194 5.653 1.00 82.56 86 GLU A O 1
ATOM 693 N N . ARG A 1 87 ? 11.955 0.902 6.030 1.00 83.81 87 ARG A N 1
ATOM 694 C CA . ARG A 1 87 ? 12.400 0.799 4.643 1.00 83.81 87 ARG A CA 1
ATOM 695 C C . ARG A 1 87 ? 12.910 -0.610 4.337 1.00 83.81 87 ARG A C 1
ATOM 697 O O . ARG A 1 87 ? 14.010 -0.974 4.726 1.00 83.81 87 ARG A O 1
ATOM 704 N N . HIS A 1 88 ? 12.171 -1.325 3.494 1.00 85.56 88 HIS A N 1
ATOM 705 C CA . HIS A 1 88 ? 12.595 -2.605 2.916 1.00 85.56 88 HIS A CA 1
ATOM 706 C C . HIS A 1 88 ? 13.006 -2.486 1.449 1.00 85.56 88 HIS A C 1
ATOM 708 O O . HIS A 1 88 ? 12.552 -1.588 0.723 1.00 85.56 88 HIS A O 1
ATOM 714 N N . ARG A 1 89 ? 13.818 -3.446 0.985 1.00 88.75 89 ARG A N 1
ATOM 715 C CA . ARG A 1 89 ? 14.151 -3.579 -0.440 1.00 88.75 89 ARG A CA 1
ATOM 716 C C . ARG A 1 89 ? 12.883 -3.855 -1.245 1.00 88.75 89 ARG A C 1
ATOM 718 O O . ARG A 1 89 ? 11.964 -4.523 -0.773 1.00 88.75 89 ARG A O 1
ATOM 725 N N . VAL A 1 90 ? 12.846 -3.398 -2.495 1.00 88.25 90 VAL A N 1
ATOM 726 C CA . VAL A 1 90 ? 11.678 -3.594 -3.372 1.00 88.25 90 VAL A CA 1
ATOM 727 C C . VAL A 1 90 ? 11.347 -5.080 -3.544 1.00 88.25 90 VAL A C 1
ATOM 729 O O . VAL A 1 90 ? 10.192 -5.478 -3.423 1.00 88.25 90 VAL A O 1
ATOM 732 N N . SER A 1 91 ? 12.363 -5.930 -3.709 1.00 88.62 91 SER A N 1
ATOM 733 C CA . SER A 1 91 ? 12.186 -7.385 -3.786 1.00 88.62 91 SER A CA 1
ATOM 734 C C . SER A 1 91 ? 11.563 -7.996 -2.526 1.00 88.62 91 SER A C 1
ATOM 736 O O . SER A 1 91 ? 10.751 -8.914 -2.632 1.00 88.62 91 SER A O 1
ATOM 738 N N . GLU A 1 92 ? 11.902 -7.486 -1.340 1.00 89.31 92 GLU A N 1
ATOM 739 C CA . GLU A 1 92 ? 11.339 -7.955 -0.070 1.00 89.31 92 GLU A CA 1
ATOM 740 C C . GLU A 1 92 ? 9.865 -7.577 0.053 1.00 89.31 92 GLU A C 1
ATOM 742 O O . GLU A 1 92 ? 9.063 -8.427 0.440 1.00 89.31 92 GLU A O 1
ATOM 747 N N . ARG A 1 93 ? 9.494 -6.349 -0.340 1.00 89.69 93 ARG A N 1
ATOM 748 C CA . ARG A 1 93 ? 8.088 -5.911 -0.377 1.00 89.69 93 ARG A CA 1
ATOM 749 C C . ARG A 1 93 ? 7.266 -6.715 -1.384 1.00 89.69 93 ARG A C 1
ATOM 751 O O . ARG A 1 93 ? 6.147 -7.118 -1.078 1.00 89.69 93 ARG A O 1
ATOM 758 N N . ILE A 1 94 ? 7.827 -7.006 -2.559 1.00 91.12 94 ILE A N 1
ATOM 759 C CA . ILE A 1 94 ? 7.176 -7.849 -3.576 1.00 91.12 94 ILE A CA 1
ATOM 760 C C . ILE A 1 94 ? 6.961 -9.273 -3.050 1.00 91.12 94 ILE A C 1
ATOM 762 O O . ILE A 1 94 ? 5.894 -9.849 -3.251 1.00 91.12 94 ILE A O 1
ATOM 766 N N . ASN A 1 95 ? 7.945 -9.855 -2.364 1.00 91.25 95 ASN A N 1
ATOM 767 C CA . ASN A 1 95 ? 7.781 -11.185 -1.777 1.00 91.25 95 ASN A CA 1
ATOM 768 C C . ASN A 1 95 ? 6.742 -11.171 -0.648 1.00 91.25 95 ASN A C 1
ATOM 770 O O . ASN A 1 95 ? 5.840 -11.999 -0.663 1.00 91.25 95 ASN A O 1
ATOM 774 N N . ALA A 1 96 ? 6.782 -10.171 0.239 1.00 91.44 96 ALA A N 1
ATOM 775 C CA . ALA A 1 96 ? 5.765 -9.994 1.276 1.00 91.44 96 ALA A CA 1
ATOM 776 C C . ALA A 1 96 ? 4.352 -9.878 0.684 1.00 91.44 96 ALA A C 1
ATOM 778 O O . ALA A 1 96 ? 3.415 -10.482 1.193 1.00 91.44 96 ALA A O 1
ATOM 779 N N . THR A 1 97 ? 4.213 -9.150 -0.428 1.00 93.31 97 THR A N 1
ATOM 780 C CA . THR A 1 97 ? 2.962 -9.041 -1.191 1.00 93.31 97 THR A CA 1
ATOM 781 C C . THR A 1 97 ? 2.474 -10.414 -1.642 1.00 93.31 97 THR A C 1
ATOM 783 O O . THR A 1 97 ? 1.331 -10.779 -1.379 1.00 93.31 97 THR A O 1
ATOM 786 N N . ARG A 1 98 ? 3.342 -11.209 -2.278 1.00 93.62 98 ARG A N 1
ATOM 787 C CA . ARG A 1 98 ? 2.998 -12.561 -2.748 1.00 93.62 98 ARG A CA 1
ATOM 788 C C . ARG A 1 98 ? 2.553 -13.479 -1.611 1.00 93.62 98 ARG A C 1
ATOM 790 O O . ARG A 1 98 ? 1.629 -14.260 -1.813 1.00 93.62 98 ARG A O 1
ATOM 797 N N . ASP A 1 99 ? 3.159 -13.349 -0.434 1.00 91.56 99 ASP A N 1
ATOM 798 C CA . ASP A 1 99 ? 2.817 -14.154 0.744 1.00 91.56 99 ASP A CA 1
ATOM 799 C C .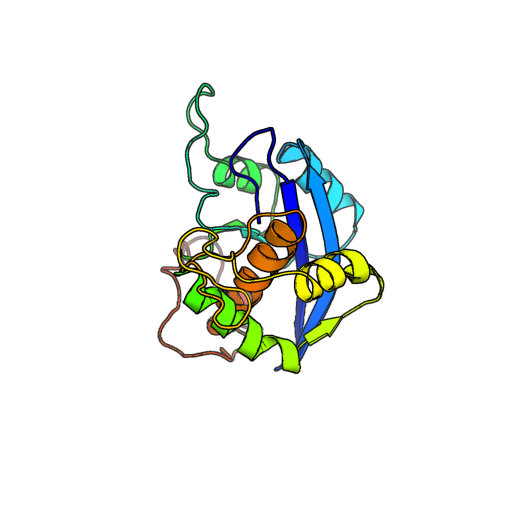 ASP A 1 99 ? 1.418 -13.830 1.296 1.00 91.56 99 ASP A C 1
ATOM 801 O O . ASP A 1 99 ? 0.768 -14.695 1.895 1.00 91.56 99 ASP A O 1
ATOM 805 N N . ILE A 1 100 ? 0.957 -12.584 1.132 1.00 93.62 100 ILE A N 1
ATOM 806 C CA . ILE A 1 100 ? -0.320 -12.129 1.691 1.00 93.62 100 ILE A CA 1
ATOM 807 C C . ILE A 1 100 ? -1.488 -12.196 0.711 1.00 93.62 100 ILE A C 1
ATOM 809 O O . ILE A 1 100 ? -2.611 -12.384 1.167 1.00 93.62 100 ILE A O 1
ATOM 813 N N . VAL A 1 101 ? -1.260 -12.118 -0.605 1.00 95.12 101 VAL A N 1
ATOM 814 C CA . VAL A 1 101 ? -2.339 -12.143 -1.615 1.00 95.12 101 VAL A CA 1
ATOM 815 C C . VAL A 1 101 ? -3.314 -13.323 -1.432 1.00 95.12 101 VAL A C 1
ATOM 817 O O . VAL A 1 101 ? -4.519 -13.079 -1.464 1.00 95.12 101 VAL A O 1
ATOM 820 N N . PRO A 1 102 ? -2.877 -14.571 -1.153 1.00 94.69 102 PRO A N 1
ATOM 821 C CA . PRO A 1 102 ? -3.799 -15.690 -0.910 1.00 94.69 102 PRO A CA 1
ATOM 822 C C . PRO A 1 102 ? -4.686 -15.540 0.339 1.00 94.69 102 PRO A C 1
ATOM 824 O O . PRO A 1 102 ? -5.671 -16.259 0.485 1.00 94.69 102 PRO A O 1
ATOM 827 N N . LYS A 1 103 ? -4.333 -14.633 1.255 1.00 93.94 103 LYS A N 1
ATOM 828 C CA . LYS A 1 103 ? -5.067 -14.333 2.496 1.00 93.94 103 LYS A CA 1
ATOM 829 C C . LYS A 1 103 ? -6.029 -13.154 2.323 1.00 93.94 103 LYS A C 1
ATOM 831 O O . LYS A 1 103 ? -6.783 -12.838 3.246 1.00 93.94 103 LYS A O 1
ATOM 836 N N . CYS A 1 104 ? -5.977 -12.488 1.169 1.00 97.00 104 CYS A N 1
ATOM 837 C CA . CYS A 1 104 ? -6.693 -11.255 0.908 1.00 97.00 104 CYS A CA 1
ATOM 838 C C . CYS A 1 104 ? -8.117 -11.501 0.398 1.00 97.00 104 CYS A C 1
ATOM 840 O O . CYS A 1 104 ? -8.343 -12.289 -0.518 1.00 97.00 104 CYS A O 1
ATOM 842 N N . LYS A 1 105 ? -9.078 -10.757 0.948 1.00 98.00 105 LYS A N 1
ATOM 843 C CA . LYS A 1 105 ? -10.425 -10.595 0.390 1.00 98.00 105 LYS A CA 1
ATOM 844 C C . LYS A 1 105 ? -10.599 -9.151 -0.045 1.00 98.00 105 LYS A C 1
ATOM 846 O O . LYS A 1 105 ? -10.422 -8.247 0.765 1.00 98.00 105 LYS A O 1
ATOM 851 N N . PHE A 1 106 ? -10.934 -8.951 -1.311 1.00 98.12 106 PHE A N 1
ATOM 852 C CA . PHE A 1 106 ? -11.045 -7.632 -1.921 1.00 98.12 106 PHE A CA 1
ATOM 853 C C . PHE A 1 106 ? -12.513 -7.232 -2.054 1.00 98.12 106 PHE A C 1
ATOM 855 O O . PHE A 1 106 ? -13.289 -7.937 -2.700 1.00 98.12 106 PHE A O 1
ATOM 862 N N . ASP A 1 107 ? -12.893 -6.108 -1.450 1.00 98.44 107 ASP A N 1
ATOM 863 C CA . ASP A 1 107 ? -14.198 -5.487 -1.683 1.00 98.44 107 ASP A CA 1
ATOM 864 C C . ASP A 1 107 ? -14.268 -4.876 -3.092 1.00 98.44 107 ASP A C 1
ATOM 866 O O . ASP A 1 107 ? -13.251 -4.485 -3.671 1.00 98.44 107 ASP A O 1
ATOM 870 N N . GLN A 1 108 ? -15.473 -4.726 -3.644 1.00 97.88 108 GLN A N 1
ATOM 871 C CA . GLN A 1 108 ? -15.683 -4.102 -4.954 1.00 97.88 108 GLN A CA 1
ATOM 872 C C . GLN A 1 108 ? -15.103 -2.677 -5.039 1.00 97.88 108 GLN A C 1
ATOM 874 O O . GLN A 1 108 ? -14.622 -2.270 -6.101 1.00 97.88 108 GLN A O 1
ATOM 879 N N . LYS A 1 109 ? -15.089 -1.927 -3.931 1.00 98.19 109 LYS A N 1
ATOM 880 C CA . LYS A 1 109 ? -14.499 -0.579 -3.848 1.00 98.19 109 LYS A CA 1
ATOM 881 C C . LYS A 1 109 ? -12.996 -0.561 -4.131 1.00 98.19 109 LYS A C 1
ATOM 883 O O . LYS A 1 109 ? -12.454 0.476 -4.494 1.00 98.19 109 LYS A O 1
ATOM 888 N N . THR A 1 110 ? -12.324 -1.707 -4.038 1.00 98.31 110 THR A N 1
ATOM 889 C CA . THR A 1 110 ? -10.879 -1.820 -4.270 1.00 98.31 110 THR A CA 1
ATOM 890 C C . THR A 1 110 ? -10.488 -1.998 -5.735 1.00 98.31 110 THR A C 1
ATOM 892 O O . THR A 1 110 ? -9.301 -2.101 -6.039 1.00 98.31 110 THR A O 1
ATOM 895 N N . ARG A 1 111 ? -11.458 -2.008 -6.662 1.00 98.06 111 ARG A N 1
ATOM 896 C CA . ARG A 1 111 ? -11.246 -2.341 -8.080 1.00 98.06 111 ARG A CA 1
ATOM 897 C C . ARG A 1 111 ? -10.052 -1.624 -8.714 1.00 98.06 111 ARG A C 1
ATOM 899 O O . ARG A 1 111 ? -9.271 -2.269 -9.395 1.00 98.06 111 ARG A O 1
ATOM 906 N N . VAL A 1 112 ? -9.891 -0.317 -8.493 1.00 96.81 112 VAL A N 1
ATOM 907 C CA . VAL A 1 112 ? -8.776 0.452 -9.084 1.00 96.81 112 VAL A CA 1
ATOM 908 C C . VAL A 1 112 ? -7.421 -0.043 -8.567 1.00 96.81 112 VAL A C 1
ATOM 910 O O . VAL A 1 112 ? -6.510 -0.268 -9.357 1.00 96.81 112 VAL A O 1
ATOM 913 N N . GLY A 1 113 ? -7.305 -0.293 -7.263 1.00 96.69 113 GLY A N 1
ATOM 914 C CA . GLY A 1 113 ? -6.092 -0.854 -6.677 1.00 96.69 113 GLY A CA 1
ATOM 915 C C . GLY A 1 113 ? -5.816 -2.286 -7.147 1.00 96.69 113 GLY A C 1
ATOM 916 O O . GLY A 1 113 ? -4.666 -2.640 -7.388 1.00 96.69 113 GLY A O 1
ATOM 917 N N . VAL A 1 114 ? -6.854 -3.106 -7.343 1.00 98.06 114 VAL A N 1
ATOM 918 C CA . VAL A 1 114 ? -6.712 -4.458 -7.918 1.00 98.06 114 VAL A CA 1
ATOM 919 C C . VAL A 1 114 ? -6.211 -4.394 -9.363 1.00 98.06 114 VAL A C 1
ATOM 921 O O . VAL A 1 114 ? -5.317 -5.152 -9.732 1.00 98.06 114 VAL A O 1
ATOM 924 N N . GLU A 1 115 ? -6.721 -3.461 -10.168 1.00 97.88 115 GLU A N 1
ATOM 925 C CA . GLU A 1 115 ? -6.213 -3.234 -11.525 1.00 97.88 115 GLU A CA 1
ATOM 926 C C . GLU A 1 115 ? -4.734 -2.833 -11.516 1.00 97.88 115 GLU A C 1
ATOM 928 O O . GLU A 1 115 ? -3.964 -3.350 -12.326 1.00 97.88 115 GLU A O 1
ATOM 933 N N . ALA A 1 116 ? -4.309 -1.988 -10.572 1.00 96.31 116 ALA A N 1
ATOM 934 C CA . ALA A 1 116 ? -2.897 -1.656 -10.394 1.00 96.31 116 ALA A CA 1
ATOM 935 C C . ALA A 1 116 ? -2.057 -2.905 -10.062 1.00 96.31 116 ALA A C 1
ATOM 937 O O . ALA A 1 116 ? -1.028 -3.145 -10.688 1.00 96.31 116 ALA A O 1
ATOM 938 N N . LEU A 1 117 ? -2.518 -3.771 -9.152 1.00 96.31 117 LEU A N 1
ATOM 939 C CA . LEU A 1 117 ? -1.824 -5.031 -8.844 1.00 96.31 117 LEU A CA 1
ATOM 940 C C . LEU A 1 117 ? -1.690 -5.949 -10.069 1.00 96.31 117 LEU A C 1
ATOM 942 O O . LEU A 1 117 ? -0.635 -6.552 -10.261 1.00 96.31 117 LEU A O 1
ATOM 946 N N . ASN A 1 118 ? -2.725 -6.029 -10.909 1.00 96.81 118 ASN A N 1
ATOM 947 C CA . ASN A 1 118 ? -2.720 -6.849 -12.124 1.00 96.81 118 ASN A CA 1
ATOM 948 C C . ASN A 1 118 ? -1.756 -6.330 -13.204 1.00 96.81 118 ASN A C 1
ATOM 950 O O . ASN A 1 118 ? -1.257 -7.123 -14.003 1.00 96.81 118 ASN A O 1
ATOM 954 N N . HIS A 1 119 ? -1.490 -5.022 -13.235 1.00 96.88 119 HIS A N 1
ATOM 955 C CA . HIS A 1 119 ? -0.633 -4.383 -14.241 1.00 96.88 119 HIS A CA 1
ATOM 956 C C . HIS A 1 119 ? 0.789 -4.091 -13.749 1.00 96.88 119 HIS A C 1
ATOM 958 O O . HIS A 1 119 ? 1.648 -3.700 -14.542 1.00 96.88 119 HIS A O 1
ATOM 964 N N . TYR A 1 120 ? 1.072 -4.318 -12.465 1.00 94.88 120 TYR A N 1
ATOM 965 C CA . TYR A 1 120 ? 2.404 -4.130 -11.909 1.00 94.88 120 TYR A CA 1
ATOM 966 C C . TYR A 1 120 ? 3.404 -5.127 -12.506 1.00 94.88 120 TYR A C 1
ATOM 968 O O . TYR A 1 120 ? 3.253 -6.347 -12.402 1.00 94.88 120 TYR A O 1
ATOM 976 N N . GLN A 1 121 ? 4.461 -4.609 -13.130 1.00 94.69 121 GLN A N 1
ATOM 977 C CA . GLN A 1 121 ? 5.346 -5.413 -13.970 1.00 94.69 121 GLN A CA 1
ATOM 978 C C . GLN A 1 121 ? 6.820 -5.034 -13.839 1.00 94.69 121 GLN A C 1
ATOM 980 O O . GLN A 1 121 ? 7.196 -3.952 -13.390 1.00 94.69 121 GLN A O 1
ATOM 985 N N . LYS A 1 122 ? 7.695 -5.948 -14.267 1.00 93.94 122 LYS A N 1
ATOM 986 C CA . LYS A 1 122 ? 9.139 -5.698 -14.310 1.00 93.94 122 LYS A CA 1
ATOM 987 C C . LYS A 1 122 ? 9.482 -4.711 -15.422 1.00 93.94 122 LYS A C 1
ATOM 989 O O . LYS A 1 122 ? 9.009 -4.849 -16.548 1.00 93.94 122 LYS A O 1
ATOM 994 N N . LYS A 1 123 ? 10.412 -3.792 -15.155 1.00 94.44 123 LYS A N 1
ATOM 995 C CA . LYS A 1 123 ? 10.958 -2.915 -16.193 1.00 94.44 123 LYS A CA 1
ATOM 996 C C . LYS A 1 123 ? 11.883 -3.706 -17.109 1.00 94.44 123 LYS A C 1
ATOM 998 O O . LYS A 1 123 ? 12.889 -4.260 -16.665 1.00 94.44 123 LYS A O 1
ATOM 1003 N N . ARG A 1 124 ? 11.576 -3.745 -18.404 1.00 94.56 124 ARG A N 1
ATOM 1004 C CA . ARG A 1 124 ? 12.450 -4.364 -19.407 1.00 94.56 124 ARG A CA 1
ATOM 1005 C C . ARG A 1 124 ? 13.705 -3.510 -19.615 1.00 94.56 124 ARG A C 1
ATOM 1007 O O . ARG A 1 124 ? 13.621 -2.295 -19.783 1.00 94.56 124 ARG A O 1
ATOM 1014 N N . ASN A 1 125 ? 14.871 -4.147 -19.632 1.00 95.12 125 ASN A N 1
ATOM 1015 C CA . ASN A 1 125 ? 16.116 -3.525 -20.059 1.00 95.12 125 ASN A CA 1
ATOM 1016 C C . ASN A 1 125 ? 16.167 -3.562 -21.590 1.00 95.12 125 ASN A C 1
ATOM 1018 O O . ASN A 1 125 ? 16.514 -4.588 -22.174 1.00 95.12 125 ASN A O 1
ATOM 1022 N N . VAL A 1 126 ? 15.786 -2.458 -22.234 1.00 93.50 126 VAL A N 1
ATOM 1023 C CA . VAL A 1 126 ? 15.681 -2.371 -23.702 1.00 93.50 126 VAL A CA 1
ATOM 1024 C C . VAL A 1 126 ? 17.019 -2.533 -24.426 1.00 93.50 126 VAL A C 1
ATOM 1026 O O . VAL A 1 126 ? 17.021 -2.929 -25.582 1.00 93.50 126 VAL A O 1
ATOM 1029 N N . ILE A 1 127 ? 18.143 -2.275 -23.750 1.00 95.12 127 ILE A N 1
ATOM 1030 C CA . ILE A 1 127 ? 19.488 -2.386 -24.333 1.00 95.12 127 ILE A CA 1
ATOM 1031 C C . ILE A 1 127 ? 19.945 -3.849 -24.358 1.00 95.12 127 ILE A C 1
ATOM 1033 O O . ILE A 1 127 ? 20.535 -4.298 -25.334 1.00 95.12 127 ILE A O 1
ATOM 1037 N N . LEU A 1 128 ? 19.679 -4.599 -23.283 1.00 95.06 128 LEU A N 1
ATOM 1038 C CA . LEU A 1 128 ? 20.137 -5.989 -23.136 1.00 95.06 128 LEU A CA 1
ATOM 1039 C C . LEU A 1 128 ? 19.114 -7.032 -23.602 1.00 95.06 128 LEU A C 1
ATOM 1041 O O . LEU A 1 128 ? 19.457 -8.203 -23.756 1.00 95.06 128 LEU A O 1
ATOM 1045 N N . SER A 1 129 ? 17.853 -6.639 -23.776 1.00 94.44 129 SER A N 1
ATOM 1046 C CA . SER A 1 129 ? 16.795 -7.555 -24.199 1.00 94.44 129 SER A CA 1
ATOM 1047 C C . SER A 1 129 ? 16.812 -7.804 -25.701 1.00 94.44 129 SER A C 1
ATOM 1049 O O . SER A 1 129 ? 16.898 -6.866 -26.484 1.00 94.44 129 SER A O 1
ATOM 1051 N N . THR A 1 130 ? 16.546 -9.044 -26.101 1.00 93.25 130 THR A N 1
ATOM 1052 C CA . THR A 1 130 ? 16.127 -9.393 -27.470 1.00 93.25 130 THR A CA 1
ATOM 1053 C C . THR A 1 130 ? 14.660 -9.835 -27.474 1.00 93.25 130 THR A C 1
ATOM 1055 O O . THR A 1 130 ? 14.034 -9.892 -26.412 1.00 93.25 130 THR A O 1
ATOM 1058 N N . GLU A 1 131 ? 14.078 -10.119 -28.644 1.00 88.94 131 GLU A N 1
ATOM 1059 C CA . GLU A 1 131 ? 12.695 -10.622 -28.757 1.00 88.94 131 GLU A CA 1
ATOM 1060 C C . GLU A 1 131 ? 12.491 -11.954 -28.026 1.00 88.94 131 GLU A C 1
ATOM 1062 O O . GLU A 1 131 ? 11.497 -12.132 -27.329 1.00 88.94 131 GLU A O 1
ATOM 1067 N N . VAL A 1 132 ? 13.466 -12.860 -28.122 1.00 93.81 132 VAL A N 1
ATOM 1068 C CA . VAL A 1 132 ? 13.400 -14.205 -27.523 1.00 93.81 132 VAL A CA 1
ATOM 1069 C C . VAL A 1 132 ? 14.045 -14.292 -26.139 1.00 93.81 132 VAL A C 1
ATOM 1071 O O . VAL A 1 132 ? 13.855 -15.275 -25.427 1.00 93.81 132 VAL A O 1
ATOM 1074 N N . LYS A 1 133 ? 14.824 -13.279 -25.740 1.00 94.12 133 LYS A N 1
ATOM 1075 C CA . LYS A 1 133 ? 15.529 -13.237 -24.453 1.00 94.12 133 LYS A CA 1
ATOM 1076 C C . LYS A 1 133 ? 15.290 -11.890 -23.767 1.00 94.12 133 LYS A C 1
ATOM 1078 O O . LYS A 1 133 ? 16.115 -10.979 -23.894 1.00 94.12 133 LYS A O 1
ATOM 1083 N N . PRO A 1 134 ? 14.173 -11.734 -23.038 1.00 92.94 134 PRO A N 1
ATOM 1084 C CA . PRO A 1 134 ? 13.944 -10.532 -22.257 1.00 92.94 134 PRO A CA 1
ATOM 1085 C C . PRO A 1 134 ? 14.913 -10.477 -21.070 1.00 92.94 134 PRO A C 1
ATOM 1087 O O . PRO A 1 134 ? 15.097 -11.452 -20.341 1.00 92.94 134 PRO A O 1
ATOM 1090 N N . VAL A 1 135 ? 15.520 -9.311 -20.867 1.00 95.94 135 VAL A N 1
ATOM 1091 C CA . VAL A 1 135 ? 16.339 -8.984 -19.696 1.00 95.94 135 VAL A CA 1
ATOM 1092 C C . VAL A 1 135 ? 15.623 -7.874 -18.942 1.00 95.94 135 VAL A C 1
ATOM 1094 O O . VAL A 1 135 ? 15.173 -6.901 -19.542 1.00 95.94 135 VAL A O 1
ATOM 1097 N N . PHE A 1 136 ? 15.496 -8.008 -17.627 1.00 93.88 136 PHE A N 1
ATOM 1098 C CA . PHE A 1 136 ? 14.760 -7.059 -16.793 1.00 93.88 136 PHE A CA 1
ATOM 1099 C C . PHE A 1 136 ? 15.700 -6.312 -15.850 1.00 93.88 136 PHE A C 1
ATOM 1101 O O . PHE A 1 136 ? 16.749 -6.827 -15.465 1.00 93.88 136 PHE A O 1
ATOM 1108 N N . MET A 1 137 ? 15.314 -5.092 -15.492 1.00 92.56 137 MET A N 1
ATOM 1109 C CA . MET A 1 137 ? 15.958 -4.316 -14.436 1.00 92.56 137 MET A CA 1
ATOM 1110 C C . MET A 1 137 ? 15.626 -4.917 -13.063 1.00 92.56 137 MET A C 1
ATOM 1112 O O . MET A 1 137 ? 14.686 -5.704 -12.929 1.00 92.56 137 MET A O 1
ATOM 1116 N N . SER A 1 138 ? 16.394 -4.535 -12.039 1.00 87.25 138 SER A N 1
ATOM 1117 C CA . SER A 1 138 ? 16.083 -4.881 -10.645 1.00 87.25 138 SER A CA 1
ATOM 1118 C C . SER A 1 138 ? 14.798 -4.210 -10.165 1.00 87.25 138 SER A C 1
ATOM 1120 O O . SER A 1 138 ? 14.030 -4.820 -9.427 1.00 87.25 138 SER A O 1
ATOM 1122 N N . GLU A 1 139 ? 14.566 -2.979 -10.621 1.00 87.62 139 GLU A N 1
ATOM 1123 C CA . GLU A 1 139 ? 13.392 -2.195 -10.267 1.00 87.62 139 GLU A CA 1
ATOM 1124 C C . GLU A 1 139 ? 12.198 -2.477 -11.195 1.00 87.62 139 GLU A C 1
ATOM 1126 O O . GLU A 1 139 ? 12.377 -2.755 -12.392 1.00 87.62 139 GLU A O 1
ATOM 1131 N N . PRO A 1 140 ? 10.970 -2.399 -10.659 1.00 91.75 140 PRO A N 1
ATOM 1132 C CA . PRO A 1 140 ? 9.736 -2.493 -11.429 1.00 91.75 140 PRO A CA 1
ATOM 1133 C C . PRO A 1 140 ? 9.626 -1.360 -12.456 1.00 91.75 140 PRO A C 1
ATOM 1135 O O . PRO A 1 140 ? 10.338 -0.350 -12.410 1.00 91.75 140 PRO A O 1
ATOM 1138 N N . LEU A 1 141 ? 8.727 -1.537 -13.422 1.00 93.25 141 LEU A N 1
ATOM 1139 C CA . LEU A 1 141 ? 8.316 -0.441 -14.286 1.00 93.25 141 LEU A CA 1
ATOM 1140 C C . LEU A 1 141 ? 7.569 0.580 -13.428 1.00 93.25 141 LEU A C 1
ATOM 1142 O O . LEU A 1 141 ? 6.627 0.211 -12.741 1.00 93.25 141 LEU A O 1
ATOM 1146 N N . HIS A 1 142 ? 8.008 1.839 -13.473 1.00 91.19 142 HIS A N 1
ATOM 1147 C CA . HIS A 1 142 ? 7.325 2.926 -12.785 1.00 91.19 142 HIS A CA 1
ATOM 1148 C C . HIS A 1 142 ? 6.303 3.567 -13.728 1.00 91.19 142 HIS A C 1
ATOM 1150 O O . HIS A 1 142 ? 6.676 4.303 -14.645 1.00 91.19 142 HIS A O 1
ATOM 1156 N N . ASP A 1 143 ? 5.035 3.232 -13.524 1.00 91.94 143 ASP A N 1
ATOM 1157 C CA . ASP A 1 143 ? 3.874 3.691 -14.286 1.00 91.94 143 ASP A CA 1
ATOM 1158 C C . ASP 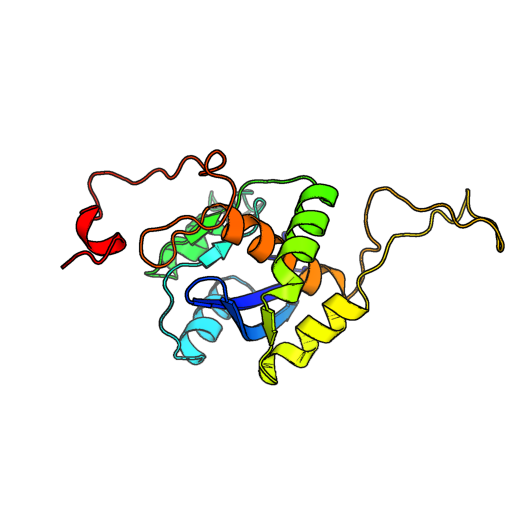A 1 143 ? 2.653 3.877 -13.362 1.00 91.94 143 ASP A C 1
ATOM 1160 O O . ASP A 1 143 ? 2.776 3.878 -12.135 1.00 91.94 143 ASP A O 1
ATOM 1164 N N . TRP A 1 144 ? 1.462 4.043 -13.943 1.00 92.38 144 TRP A N 1
ATOM 1165 C CA . TRP A 1 144 ? 0.220 4.260 -13.195 1.00 92.38 144 TRP A CA 1
ATOM 1166 C C . TRP A 1 144 ? -0.091 3.149 -12.176 1.00 92.38 144 TRP A C 1
ATOM 1168 O O . TRP A 1 144 ? -0.732 3.418 -11.166 1.00 92.38 144 TRP A O 1
ATOM 1178 N N . ALA A 1 145 ? 0.373 1.918 -12.409 1.00 93.56 145 ALA A N 1
ATOM 1179 C CA . ALA A 1 145 ? 0.112 0.781 -11.533 1.00 93.56 145 ALA A CA 1
ATOM 1180 C C . ALA A 1 145 ? 1.021 0.773 -10.290 1.00 93.56 145 ALA A C 1
ATOM 1182 O O . ALA A 1 145 ? 0.803 0.003 -9.352 1.00 93.56 145 ALA A O 1
ATOM 1183 N N . SER A 1 146 ? 2.056 1.616 -10.268 1.00 92.00 146 SER A N 1
ATOM 1184 C CA . SER A 1 146 ? 3.104 1.559 -9.249 1.00 92.00 146 SER A CA 1
ATOM 1185 C C . SER A 1 146 ? 2.630 2.004 -7.873 1.00 92.00 146 SER A C 1
ATOM 1187 O O . SER A 1 146 ? 2.829 1.257 -6.924 1.00 92.00 146 SER A O 1
ATOM 1189 N N . ASN A 1 147 ? 1.958 3.155 -7.743 1.00 91.44 147 ASN A N 1
ATOM 1190 C CA . ASN A 1 147 ? 1.624 3.694 -6.414 1.00 91.44 147 ASN A CA 1
ATOM 1191 C C . ASN A 1 147 ? 0.667 2.759 -5.660 1.00 91.44 147 ASN A C 1
ATOM 1193 O O . ASN A 1 147 ? 0.881 2.457 -4.485 1.00 91.44 147 ASN A O 1
ATOM 1197 N N . GLY A 1 148 ? -0.358 2.244 -6.348 1.00 94.62 148 GLY A N 1
ATOM 1198 C CA . GLY A 1 148 ? -1.286 1.262 -5.790 1.00 94.62 148 GLY A CA 1
ATOM 1199 C C . GLY A 1 148 ? -0.592 -0.029 -5.349 1.00 94.62 148 GLY A C 1
ATOM 1200 O O . GLY A 1 148 ? -0.847 -0.513 -4.241 1.00 94.62 148 GLY A O 1
ATOM 1201 N N . ALA A 1 149 ? 0.320 -0.557 -6.170 1.00 95.12 149 ALA A N 1
ATOM 1202 C CA . ALA A 1 149 ? 1.056 -1.784 -5.871 1.00 95.12 149 ALA A CA 1
ATOM 1203 C C . ALA A 1 149 ? 2.113 -1.602 -4.768 1.00 95.12 149 ALA A C 1
ATOM 1205 O O . ALA A 1 149 ? 2.201 -2.430 -3.860 1.00 95.12 149 ALA A O 1
ATOM 1206 N N . ASP A 1 150 ? 2.876 -0.509 -4.785 1.00 92.31 150 ASP A N 1
ATOM 1207 C CA . ASP A 1 150 ? 3.855 -0.186 -3.745 1.00 92.31 150 ASP A CA 1
ATOM 1208 C C . ASP A 1 150 ? 3.162 0.077 -2.400 1.00 92.31 150 ASP A C 1
ATOM 1210 O O . ASP A 1 150 ? 3.621 -0.416 -1.366 1.00 92.31 150 ASP A O 1
ATOM 1214 N N . ALA A 1 151 ? 2.008 0.760 -2.404 1.00 94.38 151 ALA A N 1
ATOM 1215 C CA . ALA A 1 151 ? 1.169 0.926 -1.218 1.00 94.38 151 ALA A CA 1
ATOM 1216 C C . ALA A 1 151 ? 0.682 -0.418 -0.664 1.00 94.38 151 ALA A C 1
ATOM 1218 O O . ALA A 1 151 ? 0.723 -0.627 0.548 1.00 94.38 151 ALA A O 1
ATOM 1219 N N . PHE A 1 152 ? 0.250 -1.334 -1.534 1.00 96.31 152 PHE A N 1
ATOM 1220 C CA . PHE A 1 152 ? -0.160 -2.675 -1.120 1.00 96.31 152 PHE A CA 1
ATOM 1221 C C . PHE A 1 152 ? 1.014 -3.465 -0.529 1.00 96.31 152 PHE A C 1
ATOM 1223 O O . PHE A 1 152 ? 0.856 -4.165 0.469 1.00 96.31 152 PHE A O 1
ATOM 1230 N N . GLY A 1 153 ? 2.217 -3.311 -1.086 1.00 94.38 153 GLY A N 1
ATOM 1231 C CA . GLY A 1 153 ? 3.416 -3.965 -0.566 1.00 94.38 153 GLY A CA 1
ATOM 1232 C C . GLY A 1 153 ? 3.747 -3.597 0.878 1.00 94.38 153 GLY A C 1
ATOM 1233 O O . GLY A 1 153 ? 4.266 -4.440 1.613 1.00 94.38 153 GLY A O 1
ATOM 1234 N N . LEU A 1 154 ? 3.380 -2.392 1.325 1.00 93.12 154 LEU A N 1
ATOM 1235 C CA . LEU A 1 154 ? 3.491 -2.010 2.735 1.00 93.12 154 LEU A CA 1
ATOM 1236 C C . LEU A 1 154 ? 2.576 -2.847 3.635 1.00 93.12 154 LEU A C 1
ATOM 1238 O O . LEU A 1 154 ? 2.990 -3.194 4.734 1.00 93.12 154 LEU A O 1
ATOM 1242 N N . ILE A 1 155 ? 1.387 -3.243 3.170 1.00 94.50 155 ILE A N 1
ATOM 1243 C CA . ILE A 1 155 ? 0.485 -4.139 3.918 1.00 94.50 155 ILE A CA 1
ATOM 1244 C C . ILE A 1 155 ? 1.181 -5.476 4.175 1.00 94.50 155 ILE A C 1
ATOM 1246 O O . ILE A 1 155 ? 1.131 -5.993 5.287 1.00 94.50 155 ILE A O 1
ATOM 1250 N N . GLY A 1 156 ? 1.873 -6.016 3.166 1.00 92.12 156 GLY A N 1
ATOM 1251 C CA . GLY A 1 156 ? 2.635 -7.261 3.294 1.00 92.12 156 GLY A CA 1
ATOM 1252 C C . GLY A 1 156 ? 3.740 -7.176 4.345 1.00 92.12 156 GLY A C 1
ATOM 1253 O O . GLY A 1 156 ? 3.961 -8.136 5.079 1.00 92.12 156 GLY A O 1
ATOM 1254 N N . ILE A 1 157 ? 4.406 -6.025 4.445 1.00 91.31 157 ILE A N 1
ATOM 1255 C CA . ILE A 1 157 ? 5.398 -5.757 5.491 1.00 91.31 157 ILE A CA 1
ATOM 1256 C C . ILE A 1 157 ? 4.726 -5.636 6.862 1.00 91.31 157 ILE A C 1
ATOM 1258 O O . ILE A 1 157 ? 5.115 -6.351 7.780 1.00 91.31 157 ILE A O 1
ATOM 1262 N N . VAL A 1 158 ? 3.689 -4.804 6.987 1.00 90.81 158 VAL A N 1
ATOM 1263 C CA . VAL A 1 158 ? 2.953 -4.576 8.243 1.00 90.81 158 VAL A CA 1
ATOM 1264 C C . VAL A 1 158 ? 2.380 -5.873 8.804 1.00 90.81 158 VAL A C 1
ATOM 1266 O O . VAL A 1 158 ? 2.494 -6.139 9.999 1.00 90.81 158 VAL A O 1
ATOM 1269 N N . TYR A 1 159 ? 1.833 -6.730 7.941 1.00 89.44 159 TYR A N 1
ATOM 1270 C CA . TYR A 1 159 ? 1.284 -8.026 8.333 1.00 89.44 159 TYR A CA 1
ATOM 1271 C C . TYR A 1 159 ? 2.312 -8.927 9.039 1.00 89.44 159 TYR A C 1
ATOM 1273 O O . TYR A 1 159 ? 1.931 -9.851 9.755 1.00 89.44 159 TYR A O 1
ATOM 1281 N N . ARG A 1 160 ? 3.618 -8.676 8.865 1.00 84.56 160 ARG A N 1
ATOM 1282 C CA . ARG A 1 160 ? 4.661 -9.485 9.501 1.00 84.56 160 ARG A CA 1
ATOM 1283 C C . ARG A 1 160 ? 4.775 -9.262 11.006 1.00 84.56 160 ARG A C 1
ATOM 1285 O O . ARG A 1 160 ? 5.212 -10.176 11.695 1.00 84.56 160 ARG A O 1
ATOM 1292 N N . TYR A 1 161 ? 4.400 -8.084 11.491 1.00 84.56 161 TYR A N 1
ATOM 1293 C CA . TYR A 1 161 ? 4.573 -7.694 12.892 1.00 84.56 161 TYR A CA 1
ATOM 1294 C C . TYR A 1 161 ? 3.289 -7.185 13.555 1.00 84.56 161 TYR A C 1
ATOM 1296 O O . TYR A 1 161 ? 3.289 -6.950 14.761 1.00 84.56 161 TYR A O 1
ATOM 1304 N N . ILE A 1 162 ? 2.189 -7.014 12.811 1.00 82.88 162 ILE A N 1
ATOM 1305 C CA . ILE A 1 162 ? 0.928 -6.570 13.408 1.00 82.88 162 ILE A CA 1
ATOM 1306 C C . ILE A 1 162 ? 0.333 -7.670 14.310 1.00 82.88 162 ILE A C 1
ATOM 1308 O O . ILE A 1 162 ? 0.179 -8.814 13.862 1.00 82.88 162 ILE A O 1
ATOM 1312 N N . PRO A 1 163 ? -0.001 -7.365 15.577 1.00 79.62 163 PRO A N 1
ATOM 1313 C CA . PRO A 1 163 ? -0.706 -8.306 16.432 1.00 79.62 163 PRO A CA 1
ATOM 1314 C C . PRO A 1 163 ? -2.175 -8.403 16.006 1.00 79.62 163 PRO A C 1
ATOM 1316 O O . PRO A 1 163 ? -2.849 -7.393 15.808 1.00 79.62 163 PRO A O 1
ATOM 1319 N N . VAL A 1 164 ? -2.693 -9.624 15.895 1.00 73.81 164 VAL A N 1
ATOM 1320 C CA . VAL A 1 164 ? -4.111 -9.906 15.649 1.00 73.81 164 VAL A CA 1
ATOM 1321 C C . VAL A 1 164 ? -4.592 -10.872 16.727 1.00 73.81 164 VAL A C 1
ATOM 1323 O O . VAL A 1 164 ? -4.126 -12.006 16.798 1.00 73.81 164 VAL A O 1
ATOM 1326 N N . GLY A 1 165 ? -5.494 -10.416 17.602 1.00 70.25 165 GLY A N 1
ATOM 1327 C CA . GLY A 1 165 ? -5.979 -11.222 18.732 1.00 70.25 165 GLY A CA 1
ATOM 1328 C C . GLY A 1 165 ? -4.867 -11.645 19.702 1.00 70.25 165 GLY A C 1
ATOM 1329 O O . GLY A 1 165 ? -4.850 -12.786 20.153 1.00 70.25 165 GLY A O 1
ATOM 1330 N N . GLY A 1 166 ? -3.893 -10.762 19.955 1.00 71.50 166 GLY A N 1
ATOM 1331 C CA . GLY A 1 166 ? -2.750 -11.030 20.838 1.00 71.50 166 GLY A CA 1
ATOM 1332 C C . GLY A 1 166 ? -1.623 -11.866 20.216 1.00 71.50 166 GLY A C 1
ATOM 1333 O O . GLY A 1 166 ? -0.624 -12.123 20.882 1.00 71.50 166 GLY A O 1
ATOM 1334 N N . GLN A 1 167 ? -1.740 -12.274 18.947 1.00 68.25 167 GLN A N 1
ATOM 1335 C CA . GLN A 1 167 ? -0.711 -13.044 18.243 1.00 68.25 167 GLN A CA 1
ATOM 1336 C C . GLN A 1 167 ? -0.151 -12.270 17.051 1.00 68.25 167 GLN A C 1
ATOM 1338 O O . GLN A 1 167 ? -0.902 -11.784 16.208 1.00 68.25 167 GLN A O 1
ATOM 1343 N N . VAL A 1 168 ? 1.175 -12.198 16.940 1.00 71.69 168 VAL A N 1
ATOM 1344 C CA . VAL A 1 168 ? 1.823 -11.746 15.704 1.00 71.69 168 VAL A CA 1
ATOM 1345 C C . VAL A 1 168 ? 1.888 -12.908 14.729 1.00 71.69 168 VAL A C 1
ATOM 1347 O O . VAL A 1 168 ? 2.429 -13.969 15.029 1.00 71.69 168 VAL A O 1
ATOM 1350 N N . LEU A 1 169 ? 1.296 -12.702 13.556 1.00 62.56 169 LEU A N 1
ATOM 1351 C CA . LEU A 1 169 ? 1.086 -13.758 12.568 1.00 62.56 169 LEU A CA 1
ATOM 1352 C C . LEU A 1 169 ? 2.239 -13.897 11.565 1.00 62.56 169 LEU A C 1
ATOM 1354 O O . LEU A 1 169 ? 2.232 -14.828 10.755 1.00 62.56 169 LEU A O 1
ATOM 1358 N N . GLY A 1 170 ? 3.207 -12.979 11.589 1.00 60.66 170 GLY A N 1
ATOM 1359 C CA . GLY A 1 170 ? 4.448 -13.075 10.828 1.00 60.66 170 GLY A CA 1
ATOM 1360 C C . GLY A 1 170 ? 5.674 -13.350 11.691 1.00 60.66 170 GLY A C 1
ATOM 1361 O O . GLY A 1 170 ? 5.578 -13.621 12.883 1.00 60.66 170 GLY A O 1
ATOM 1362 N N . TYR A 1 171 ? 6.846 -13.358 11.055 1.00 51.19 171 TYR A N 1
ATOM 1363 C CA . TYR A 1 171 ? 8.100 -13.749 11.698 1.00 51.19 171 TYR A CA 1
ATOM 1364 C C . TYR A 1 171 ? 8.428 -12.828 12.887 1.00 51.19 171 TYR A C 1
ATOM 1366 O O . TYR A 1 171 ? 8.591 -11.621 12.722 1.00 51.19 171 TYR A O 1
ATOM 1374 N N . THR A 1 172 ? 8.570 -13.416 14.074 1.00 45.66 172 THR A N 1
ATOM 1375 C CA . THR A 1 172 ? 8.655 -12.776 15.401 1.00 45.66 172 THR A CA 1
ATOM 1376 C C . THR A 1 172 ? 9.964 -12.021 15.697 1.00 45.66 172 THR A C 1
ATOM 1378 O O . THR A 1 172 ? 10.326 -11.841 16.855 1.00 45.66 172 THR A O 1
ATOM 1381 N N . GLY A 1 173 ? 10.692 -11.563 14.674 1.00 45.81 173 GLY A N 1
ATOM 1382 C CA . GLY A 1 173 ? 12.005 -10.914 14.820 1.00 45.81 173 GLY A CA 1
ATOM 1383 C C . GLY A 1 173 ? 12.133 -9.520 14.201 1.00 45.81 173 GLY A C 1
ATOM 1384 O O . GLY A 1 173 ? 13.243 -9.009 14.137 1.00 45.81 173 GLY A O 1
ATOM 1385 N N . ALA A 1 174 ? 11.039 -8.931 13.706 1.00 43.34 174 ALA A N 1
ATOM 1386 C CA . ALA A 1 174 ? 11.042 -7.664 12.968 1.00 43.34 174 ALA A CA 1
ATOM 1387 C C . ALA A 1 174 ? 9.966 -6.696 13.484 1.00 43.34 174 ALA A C 1
ATOM 1389 O O . ALA A 1 174 ? 9.211 -6.122 12.699 1.00 43.34 174 ALA A O 1
ATOM 1390 N N . TYR A 1 175 ? 9.851 -6.547 14.806 1.00 48.22 175 TYR A N 1
ATOM 1391 C CA . TYR A 1 175 ? 9.198 -5.349 15.317 1.00 48.22 175 TYR A CA 1
ATOM 1392 C C . TYR A 1 175 ? 10.091 -4.164 14.927 1.00 48.22 175 TYR A C 1
ATOM 1394 O O . TYR A 1 175 ? 11.270 -4.188 15.288 1.00 48.22 175 TYR A O 1
ATOM 1402 N N . PRO A 1 176 ? 9.596 -3.152 14.190 1.00 48.34 176 PRO A N 1
ATOM 1403 C CA . PRO A 1 176 ? 10.290 -1.871 14.174 1.00 48.34 176 PRO A CA 1
ATOM 1404 C C . PRO A 1 176 ? 10.425 -1.406 15.628 1.00 48.34 176 PRO A C 1
ATOM 1406 O O . PRO A 1 176 ? 9.564 -1.760 16.438 1.00 48.34 176 PRO A O 1
ATOM 1409 N N . ASP A 1 177 ? 11.471 -0.640 15.957 1.00 44.84 177 ASP A N 1
ATOM 1410 C CA . ASP A 1 177 ? 11.593 0.047 17.249 1.00 44.84 177 ASP A CA 1
ATOM 1411 C C . ASP A 1 177 ? 10.359 0.941 17.434 1.00 44.84 177 ASP A C 1
ATOM 1413 O O . ASP A 1 177 ? 10.315 2.114 17.054 1.00 44.84 177 ASP A O 1
ATOM 1417 N N . MET A 1 178 ? 9.292 0.340 17.947 1.00 41.88 178 MET A N 1
ATOM 1418 C CA . MET A 1 178 ? 8.103 1.016 18.391 1.00 41.88 178 MET A CA 1
ATOM 1419 C C . MET A 1 178 ? 8.594 1.756 19.619 1.00 41.88 178 MET A C 1
ATOM 1421 O O . MET A 1 178 ? 8.722 1.167 20.689 1.00 41.88 178 MET A O 1
ATOM 1425 N N . PHE A 1 179 ? 8.916 3.036 19.457 1.00 35.44 179 PHE A N 1
ATOM 1426 C CA . PHE A 1 179 ? 8.881 3.969 20.570 1.00 35.44 179 PHE A CA 1
ATOM 1427 C C . PHE A 1 179 ? 7.431 3.990 21.057 1.00 35.44 179 PHE A C 1
ATOM 1429 O O . PHE A 1 179 ? 6.631 4.834 20.661 1.00 35.44 179 PHE A O 1
ATOM 1436 N N . ILE A 1 180 ? 7.074 2.972 21.834 1.00 40.56 180 ILE A N 1
ATOM 1437 C CA . ILE A 1 180 ? 5.986 3.039 22.783 1.00 40.56 180 ILE A CA 1
ATOM 1438 C C . ILE A 1 180 ? 6.521 4.045 23.787 1.00 40.56 180 ILE A C 1
ATOM 1440 O O . ILE A 1 180 ? 7.465 3.752 24.519 1.00 40.56 180 ILE A O 1
ATOM 1444 N N . ASP A 1 181 ? 6.015 5.273 23.732 1.00 36.28 181 ASP A N 1
ATOM 1445 C CA . ASP A 1 181 ? 6.154 6.144 24.884 1.00 36.28 181 ASP A CA 1
ATOM 1446 C C . ASP A 1 181 ? 5.429 5.421 26.018 1.00 36.28 181 ASP A C 1
ATOM 1448 O O . ASP A 1 181 ? 4.199 5.341 26.031 1.00 36.28 181 ASP A O 1
ATOM 1452 N N . GLU A 1 182 ? 6.203 4.810 26.918 1.00 42.75 182 GLU A N 1
ATOM 1453 C CA . GLU A 1 182 ? 5.695 4.063 28.072 1.00 42.75 182 GLU A CA 1
ATOM 1454 C C . GLU A 1 182 ? 4.809 4.938 28.978 1.00 42.75 182 GLU A C 1
ATOM 1456 O O . GLU A 1 182 ? 4.175 4.418 29.892 1.00 42.75 182 GLU A O 1
ATOM 1461 N N . ASN A 1 183 ? 4.724 6.249 28.717 1.00 43.06 183 ASN A N 1
ATOM 1462 C CA . ASN A 1 183 ? 3.905 7.185 29.473 1.00 43.06 183 ASN A CA 1
ATOM 1463 C C . ASN A 1 183 ? 2.548 7.535 28.849 1.00 43.06 183 ASN A C 1
ATOM 1465 O O . ASN A 1 183 ? 1.802 8.255 29.512 1.00 43.06 183 ASN A O 1
ATOM 1469 N N . GLU A 1 184 ? 2.200 7.099 27.628 1.00 45.84 184 GLU A N 1
ATOM 1470 C CA . GLU A 1 184 ? 0.980 7.624 26.975 1.00 45.84 184 GLU A CA 1
ATOM 1471 C C . GLU A 1 184 ? -0.153 6.620 26.737 1.00 45.84 184 GLU A C 1
ATOM 1473 O O . GLU A 1 184 ? -1.298 7.044 26.616 1.00 45.84 184 GLU A O 1
ATOM 1478 N N . TYR A 1 185 ? 0.093 5.308 26.768 1.00 42.41 185 TYR A N 1
ATOM 1479 C CA . TYR A 1 185 ? -0.985 4.313 26.726 1.00 42.41 185 TYR A CA 1
ATOM 1480 C C . TYR A 1 185 ? -0.594 3.086 27.544 1.00 42.41 185 TYR A C 1
ATOM 1482 O O . TYR A 1 185 ? 0.376 2.403 27.210 1.00 42.41 185 TYR A O 1
ATOM 1490 N N . GLU A 1 186 ? -1.348 2.805 28.612 1.00 37.31 186 GLU A N 1
ATOM 1491 C CA . GLU A 1 186 ? -1.228 1.547 29.345 1.00 37.31 186 GLU A CA 1
ATOM 1492 C C . GLU A 1 186 ? -1.353 0.396 28.341 1.00 37.31 186 GLU A C 1
ATOM 1494 O O . GLU A 1 186 ? -2.337 0.252 27.614 1.00 37.31 186 GLU A O 1
ATOM 1499 N N . THR A 1 187 ? -0.307 -0.421 28.284 1.00 41.47 187 THR A N 1
ATOM 1500 C CA . THR A 1 187 ? -0.145 -1.571 27.387 1.00 41.47 187 THR A CA 1
ATOM 1501 C C . THR A 1 187 ? -1.262 -2.616 27.516 1.00 41.47 187 THR A C 1
ATOM 1503 O O . THR A 1 187 ? -1.360 -3.514 26.677 1.00 41.47 187 THR A O 1
ATOM 1506 N N . GLU A 1 188 ? -2.138 -2.482 28.513 1.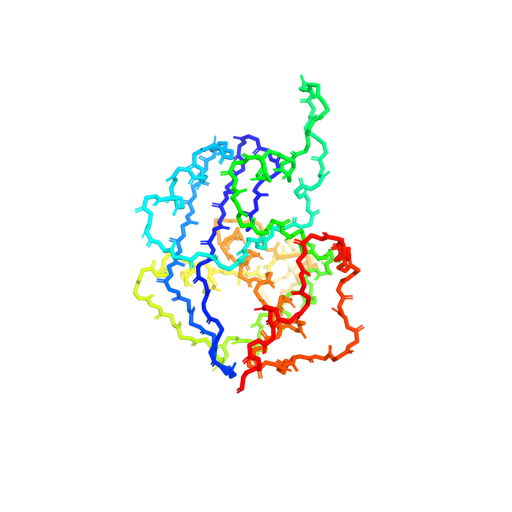00 41.69 188 GLU A N 1
ATOM 1507 C CA . GLU A 1 188 ? -3.325 -3.311 28.719 1.00 41.69 188 GLU A CA 1
ATOM 1508 C C . GLU A 1 188 ? -4.442 -3.036 27.693 1.00 41.69 188 GLU A C 1
ATOM 1510 O O . GLU A 1 188 ? -5.118 -3.976 27.266 1.00 41.69 188 GLU A O 1
ATOM 1515 N N . ASP A 1 189 ? -4.583 -1.802 27.194 1.00 42.78 189 ASP A N 1
ATOM 1516 C CA . ASP A 1 189 ? -5.686 -1.438 26.285 1.00 42.78 189 ASP A CA 1
ATOM 1517 C C . ASP A 1 189 ? -5.479 -1.929 24.840 1.00 42.78 189 ASP A C 1
ATOM 1519 O O . ASP A 1 189 ? -6.440 -2.128 24.093 1.00 42.78 189 ASP A O 1
ATOM 1523 N N . LEU A 1 190 ? -4.232 -2.196 24.437 1.00 40.50 190 LEU A N 1
ATOM 1524 C CA . LEU A 1 190 ? -3.906 -2.684 23.089 1.00 40.50 190 LEU A CA 1
ATOM 1525 C C . LEU A 1 190 ? -4.011 -4.210 22.945 1.00 40.50 190 LEU A C 1
ATOM 1527 O O . LEU A 1 190 ? -4.103 -4.709 21.821 1.00 40.50 190 LEU A O 1
ATOM 1531 N N . LEU A 1 191 ? -4.000 -4.959 24.053 1.00 39.75 191 LEU A N 1
ATOM 1532 C CA . LEU A 1 191 ? -4.011 -6.426 24.032 1.00 39.75 191 LEU A CA 1
ATOM 1533 C C . LEU A 1 191 ? -5.366 -7.054 24.357 1.00 39.75 191 LEU A C 1
ATOM 1535 O O . LEU A 1 191 ? -5.507 -8.260 24.163 1.00 39.75 191 LEU A O 1
ATOM 1539 N N . GLY A 1 192 ? -6.371 -6.273 24.768 1.00 35.44 192 GLY A N 1
ATOM 1540 C CA . GLY A 1 192 ? -7.764 -6.729 24.839 1.00 35.44 192 GLY A CA 1
ATOM 1541 C C . GLY A 1 192 ? -7.963 -8.053 25.586 1.00 35.44 192 GLY A C 1
ATOM 1542 O O . GLY A 1 192 ? -8.806 -8.855 25.185 1.00 35.44 192 GLY A O 1
ATOM 1543 N N . VAL A 1 193 ? -7.185 -8.299 26.643 1.00 35.19 193 VAL A N 1
ATOM 1544 C CA . VAL A 1 193 ? -7.402 -9.427 27.551 1.00 35.19 193 VAL A CA 1
ATOM 1545 C C . VAL A 1 193 ? -8.322 -8.943 28.667 1.00 35.19 193 VAL A C 1
ATOM 1547 O O . VAL A 1 193 ? -7.901 -8.223 29.568 1.00 35.19 193 VAL A O 1
ATOM 1550 N N . ARG A 1 194 ? -9.590 -9.342 28.592 1.00 35.22 194 ARG A N 1
ATOM 1551 C CA . ARG A 1 194 ? -10.435 -9.546 29.771 1.00 35.22 194 ARG A CA 1
ATOM 1552 C C . ARG A 1 194 ? -10.761 -11.024 29.880 1.00 35.22 194 ARG A C 1
ATOM 1554 O O . ARG A 1 194 ? -11.048 -11.625 28.820 1.00 35.22 194 ARG A O 1
#

Radius of gyration: 17.96 Å; chains: 1; bounding box: 37×42×58 Å

Sequence (194 aa):
DLGIRASDTTAIWFVQFIGHGIHLVDYYENYGEGMAHYSAMLNQKGYTYGAHYLPPDVSTRMQGVEISNRLDVMRRLRNEPCIPVERHRVSERINATRDIVPKCKFDQKTRVGVEALNHYQKKRNVILSTEVKPVFMSEPLHDWASNGADAFGLIGIVYRYIPVGGQVLGYTGAYPDMFIDENEYETEDLLGVR